Protein AF-A0A1G0MFQ0-F1 (afdb_monomer_lite)

Secondary structure (DSSP, 8-state):
-HHHHHHHHHHHHHHHHHHHHHHHHHHHS--S-HHHHHHHHHHHHHHHHHHHHHHHHHHHH-TT--HHHHHHHHHHS--HHHHHHHHHHHHHHHHHHHHHHHHHS-------PPPPHHHHHHHHHHHHHHHHH-TT-TTTHHHHHHHHHHTTTT-TT-EEEEEETTEEEEEEETTTTEEEEE-TTS-EEEEHHHHHHHHSTT--GGGTT-HHHHHHHHHHHHHHHHHHHTTT-SSHHHHHHHHHHHHHH-HHHHHHHHHHHHHTTS-SS-TTTTGGG---GGGGSEETTEEHHHHHHHHHHIIIIIIGGGGTTT-

pLDDT: mean 84.4, std 16.8, range [39.97, 98.69]

Radius of gyration: 30.12 Å; chains: 1; bounding box: 94×62×66 Å

Foldseek 3Di:
DVPVVVVVVVVVVVVCVVLVVVVVVLVVPDPDDPVVSVVVVVVSVLLVVLLVVLVVVCCVVPVPLDLVVLVCCCPVVVDVVSVVSNVVSVVSSVVSSVVSVVVVPPPPPPPQPAQDPLLVVQLVLLVVLCCVQPVPQPLSLLLSLQLCVQQVRNDLFRWDFDDDPNHGAWIFGGSNRQIFGADPVGHTPDGSVVVLCVVVVPDDPVNVSPSNSRSNSSNNLLVVLLVVCVVFADDSLQSNLLSQLCSVPNNVLLVVLLVVQVVVVFASRGVVSTSLVDDDPVQCDDDPNHRNSVVSNVRSCCSPRRRRPSCSVRD

Sequence (315 aa):
MSNDLMSLRRRELLRVLPFLALFGLTLFFYKGDYEQFVGAVNILSIVSLVALFGHYVRKTLFPYANLQVAWTQAVMNQNMPAAVVYVAKIAFLFGLIWLAASFITPRAANAASEPSAKAKRYLPVLKTAIDKHWPAAPMRHYIAGQIEQESAGWQERAEMKGKENGKLREYGFGLGQITIAYNKDGSERFNNFVAAQRLFRDWKWEDRFNVKYQLGYAVVTNRGNFRQVSRLMRDDDSRWRASLVAYNAGYGTVLQRRALAIRSGVPADRWVGGLDQVAMGYEQKLLYGRPLVKMRNEYPRIICDVRAPKYRRWV

Structure (mmCIF, N/CA/C/O backbone):
data_AF-A0A1G0MFQ0-F1
#
_entry.id   AF-A0A1G0MFQ0-F1
#
loop_
_atom_site.group_PDB
_atom_site.id
_atom_site.type_symbol
_atom_site.label_atom_id
_atom_site.label_alt_id
_atom_site.label_comp_id
_atom_site.label_asym_id
_atom_site.label_entity_id
_atom_site.label_seq_id
_atom_site.pdbx_PDB_ins_code
_atom_site.Cartn_x
_atom_site.Cartn_y
_atom_site.Cartn_z
_atom_site.occupancy
_atom_site.B_iso_or_equiv
_atom_site.auth_seq_id
_atom_site.auth_comp_id
_atom_site.auth_asym_id
_atom_site.auth_atom_id
_atom_site.pdbx_PDB_model_num
ATOM 1 N N . MET A 1 1 ? -66.382 28.620 23.476 1.00 50.91 1 MET A N 1
ATOM 2 C CA . MET A 1 1 ? -65.306 27.626 23.225 1.00 50.91 1 MET A CA 1
ATOM 3 C C . MET A 1 1 ? -64.656 27.702 21.835 1.00 50.91 1 MET A C 1
ATOM 5 O O . MET A 1 1 ? -63.505 27.309 21.730 1.00 50.91 1 MET A O 1
ATOM 9 N N . SER A 1 2 ? -65.311 28.222 20.784 1.00 52.41 2 SER A N 1
ATOM 10 C CA . SER A 1 2 ? -64.737 28.291 19.417 1.00 52.41 2 SER A CA 1
ATOM 11 C C . SER A 1 2 ? -63.599 29.327 19.241 1.00 52.41 2 SER A C 1
ATOM 13 O O . SER A 1 2 ? -62.577 29.033 18.620 1.00 52.41 2 SER A O 1
ATOM 15 N N . ASN A 1 3 ? -63.711 30.511 19.861 1.00 48.56 3 ASN A N 1
ATOM 16 C CA . ASN A 1 3 ? -62.755 31.612 19.644 1.00 48.56 3 ASN A CA 1
ATOM 17 C C . ASN A 1 3 ? -61.372 31.402 20.296 1.00 48.56 3 ASN A C 1
ATOM 19 O O . ASN A 1 3 ? -60.366 31.847 19.742 1.00 48.56 3 ASN A O 1
ATOM 23 N N . ASP A 1 4 ? -61.286 30.673 21.413 1.00 51.47 4 ASP A N 1
ATOM 24 C CA . ASP A 1 4 ? -60.006 30.416 22.095 1.00 51.47 4 ASP A CA 1
ATOM 25 C C . ASP A 1 4 ? -59.147 29.365 21.389 1.00 51.47 4 ASP A C 1
ATOM 27 O O . ASP A 1 4 ? -57.929 29.512 21.302 1.00 51.47 4 ASP A O 1
ATOM 31 N N . LEU A 1 5 ? -59.770 28.340 20.802 1.00 46.19 5 LEU A N 1
ATOM 32 C CA . LEU A 1 5 ? -59.061 27.335 20.005 1.00 46.19 5 LEU A CA 1
ATOM 33 C C . LEU A 1 5 ? -58.481 27.936 18.715 1.00 46.19 5 LEU A C 1
ATOM 35 O O . LEU A 1 5 ? -57.368 27.581 18.314 1.00 46.19 5 LEU A O 1
ATOM 39 N N . MET A 1 6 ? -59.188 28.889 18.095 1.00 45.22 6 MET A N 1
ATOM 40 C CA . MET A 1 6 ? -58.666 29.638 16.947 1.00 45.22 6 MET A CA 1
ATOM 41 C C . MET A 1 6 ? -57.523 30.588 17.329 1.00 45.22 6 MET A C 1
ATOM 43 O O . MET A 1 6 ? -56.551 30.693 16.577 1.00 45.22 6 MET A O 1
ATOM 47 N N . SER A 1 7 ? -57.588 31.240 18.496 1.00 56.16 7 SER A N 1
ATOM 48 C CA . SER A 1 7 ? -56.526 32.147 18.956 1.00 56.16 7 SER A CA 1
ATOM 49 C C . SER A 1 7 ? -55.229 31.394 19.291 1.00 56.16 7 SER A C 1
ATOM 51 O O . SER A 1 7 ? -54.138 31.851 18.932 1.00 56.16 7 SER A O 1
ATOM 53 N N . LEU A 1 8 ? -55.340 30.196 19.881 1.00 47.97 8 LEU A N 1
ATOM 54 C CA . LEU A 1 8 ? -54.200 29.333 20.187 1.00 47.97 8 LEU A CA 1
ATOM 55 C C . LEU A 1 8 ? -53.530 28.805 18.908 1.00 47.97 8 LEU A C 1
ATOM 57 O O . LEU A 1 8 ? -52.310 28.899 18.774 1.00 47.97 8 LEU A O 1
ATOM 61 N N . ARG A 1 9 ? -54.315 28.326 17.928 1.00 52.72 9 ARG A N 1
ATOM 62 C CA . ARG A 1 9 ? -53.783 27.870 16.627 1.00 52.72 9 ARG A CA 1
ATOM 63 C C . ARG A 1 9 ? -53.090 28.992 15.854 1.00 52.72 9 ARG A C 1
ATOM 65 O O . ARG A 1 9 ? -52.033 28.749 15.277 1.00 52.72 9 ARG A O 1
ATOM 72 N N . ARG A 1 10 ? -53.625 30.221 15.877 1.00 54.88 10 ARG A N 1
ATOM 73 C CA . ARG A 1 10 ? -52.980 31.392 15.250 1.00 54.88 10 ARG A CA 1
ATOM 74 C C . ARG A 1 10 ? -51.627 31.719 15.883 1.00 54.88 10 ARG A C 1
ATOM 76 O O . ARG A 1 10 ? -50.679 32.002 15.157 1.00 54.88 10 ARG A O 1
ATOM 83 N N . ARG A 1 11 ? -51.519 31.665 17.215 1.00 57.38 11 ARG A N 1
ATOM 84 C CA . ARG A 1 11 ? -50.257 31.943 17.927 1.00 57.38 11 ARG A CA 1
ATOM 85 C C . ARG A 1 11 ? -49.194 30.879 17.674 1.00 57.38 11 ARG A C 1
ATOM 87 O O . ARG A 1 11 ? -48.029 31.234 17.549 1.00 57.38 11 ARG A O 1
ATOM 94 N N . GLU A 1 12 ? -49.577 29.608 17.569 1.00 54.41 12 GLU A N 1
ATOM 95 C CA . GLU A 1 12 ? -48.626 28.547 17.220 1.00 54.41 12 GLU A CA 1
ATOM 96 C C . GLU A 1 12 ? -48.189 28.640 15.747 1.00 54.41 12 GLU A C 1
ATOM 98 O O . GLU A 1 12 ? -46.998 28.554 15.476 1.00 54.41 12 GLU A O 1
ATOM 103 N N . LEU A 1 13 ? -49.092 28.945 14.803 1.00 50.06 13 LEU A N 1
ATOM 104 C CA . LEU A 1 13 ? -48.742 29.188 13.389 1.00 50.06 13 LEU A CA 1
ATOM 105 C C . LEU A 1 13 ? -47.761 30.360 13.206 1.00 50.06 13 LEU A C 1
ATOM 107 O O . LEU A 1 13 ? -46.801 30.257 12.442 1.00 50.06 13 LEU A O 1
ATOM 111 N N . LEU A 1 14 ? -47.952 31.451 13.954 1.00 56.56 14 LEU A N 1
ATOM 112 C CA . LEU A 1 14 ? -47.054 32.612 13.941 1.00 56.56 14 LEU A CA 1
ATOM 113 C C . LEU A 1 14 ? -45.643 32.300 14.460 1.00 56.56 14 LEU A C 1
ATOM 115 O O . LEU A 1 14 ? -44.697 32.988 14.087 1.00 56.56 14 LEU A O 1
ATOM 119 N N . ARG A 1 15 ? -45.468 31.246 15.268 1.00 58.09 15 ARG A N 1
ATOM 120 C CA . ARG A 1 15 ? -44.147 30.807 15.749 1.00 58.09 15 ARG A CA 1
ATOM 121 C C . ARG A 1 15 ? -43.372 29.975 14.728 1.00 58.09 15 ARG A C 1
ATOM 123 O O . ARG A 1 15 ? -42.154 29.885 14.845 1.00 58.09 15 ARG A O 1
ATOM 130 N N . VAL A 1 16 ? -44.046 29.394 13.732 1.00 50.88 16 VAL A N 1
ATOM 131 C CA . VAL A 1 16 ? -43.408 28.595 12.664 1.00 50.88 16 VAL A CA 1
ATOM 132 C C . VAL A 1 16 ? -43.031 29.459 11.452 1.00 50.88 16 VAL A C 1
ATOM 134 O O . VAL A 1 16 ? -42.110 29.130 10.708 1.00 50.88 16 VAL A O 1
ATOM 137 N N . LEU A 1 17 ? -43.687 30.610 11.281 1.00 55.06 17 LEU A N 1
ATOM 138 C CA . LEU A 1 17 ? -43.453 31.563 10.188 1.00 55.06 17 LEU A CA 1
ATOM 139 C C . LEU A 1 17 ? -41.989 32.029 10.023 1.00 55.06 17 LEU A C 1
ATOM 141 O O . LEU A 1 17 ? -41.528 32.059 8.883 1.00 55.06 17 LEU A O 1
ATOM 145 N N . PRO A 1 18 ? -41.213 32.316 11.089 1.00 59.88 18 PRO A N 1
ATOM 146 C CA . PRO A 1 18 ? -39.796 32.662 10.955 1.00 59.88 18 PRO A CA 1
ATOM 147 C C . PRO A 1 18 ? -38.953 31.527 10.358 1.00 59.88 18 PRO A C 1
ATOM 149 O O . PRO A 1 18 ? -38.027 31.787 9.597 1.00 59.88 18 PRO A O 1
ATOM 152 N N . PHE A 1 19 ? -39.297 30.269 10.651 1.00 55.94 19 PHE A N 1
ATOM 153 C CA . PHE A 1 19 ? -38.599 29.096 10.118 1.00 55.94 19 PHE A CA 1
ATOM 154 C C . PHE A 1 19 ? -38.930 28.865 8.640 1.00 55.94 19 PHE A C 1
ATOM 156 O O . PHE A 1 19 ? -38.040 28.553 7.853 1.00 55.94 19 PHE A O 1
ATOM 163 N N . LEU A 1 20 ? -40.186 29.095 8.242 1.00 55.22 20 LEU A N 1
ATOM 164 C CA . LEU A 1 20 ? -40.605 29.049 6.836 1.00 55.22 20 LEU A CA 1
ATOM 165 C C . LEU A 1 20 ? -39.998 30.200 6.017 1.00 55.22 20 LEU A C 1
ATOM 167 O O . LEU A 1 20 ? -39.595 29.991 4.876 1.00 55.22 20 LEU A O 1
ATOM 171 N N . ALA A 1 21 ? -39.871 31.393 6.604 1.00 58.69 21 ALA A N 1
ATOM 172 C CA . ALA A 1 21 ? -39.205 32.532 5.974 1.00 58.69 21 ALA A CA 1
ATOM 173 C C . ALA A 1 21 ? -37.692 32.300 5.818 1.00 58.69 21 ALA A C 1
ATOM 175 O O . ALA A 1 21 ? -37.136 32.592 4.762 1.00 58.69 21 ALA A O 1
ATOM 176 N N . LEU A 1 22 ? -37.034 31.716 6.828 1.00 52.03 22 LEU A N 1
ATOM 177 C CA . LEU A 1 22 ? -35.619 31.341 6.757 1.00 52.03 22 LEU A CA 1
ATOM 178 C C . LEU A 1 22 ? -35.373 30.270 5.681 1.00 52.03 22 LEU A C 1
ATOM 180 O O . LEU A 1 22 ? -34.397 30.373 4.939 1.00 52.03 22 LEU A O 1
ATOM 184 N N . PHE A 1 23 ? -36.285 29.297 5.555 1.00 55.44 23 PHE A N 1
ATOM 185 C CA . PHE A 1 23 ? -36.286 28.272 4.503 1.00 55.44 23 PHE A CA 1
ATOM 186 C C . PHE A 1 23 ? -36.488 28.874 3.098 1.00 55.44 23 PHE A C 1
ATOM 188 O O . PHE A 1 23 ? -35.762 28.546 2.162 1.00 55.44 23 PHE A O 1
ATOM 195 N N . GLY A 1 24 ? -37.420 29.822 2.951 1.00 56.06 24 GLY A N 1
ATOM 196 C CA . GLY A 1 24 ? -37.639 30.552 1.696 1.00 56.06 24 GLY A CA 1
ATOM 197 C C . GLY A 1 24 ? -36.454 31.439 1.288 1.00 56.06 24 GLY A C 1
ATOM 198 O O . GLY A 1 24 ? -36.084 31.479 0.118 1.00 56.06 24 GLY A O 1
ATOM 199 N N . LEU A 1 25 ? -35.801 32.100 2.249 1.00 50.03 25 LEU A N 1
ATOM 200 C CA . LEU A 1 25 ? -34.595 32.901 2.009 1.00 50.03 25 LEU A CA 1
ATOM 201 C C . LEU A 1 25 ? -33.392 32.034 1.611 1.00 50.03 25 LEU A C 1
ATOM 203 O O . LEU A 1 25 ? -32.615 32.432 0.744 1.00 50.03 25 LEU A O 1
ATOM 207 N N . THR A 1 26 ? -33.253 30.832 2.181 1.00 50.31 26 THR A N 1
ATOM 208 C CA . THR A 1 26 ? -32.197 29.890 1.766 1.00 50.31 26 THR A CA 1
ATOM 209 C C . THR A 1 26 ? -32.412 29.366 0.348 1.00 50.31 26 THR A C 1
ATOM 211 O O . THR A 1 26 ? -31.434 29.181 -0.368 1.00 50.31 26 THR A O 1
ATOM 214 N N . LEU A 1 27 ? -33.664 29.198 -0.091 1.00 50.16 27 LEU A N 1
ATOM 215 C CA . LEU A 1 27 ? -34.007 28.880 -1.483 1.00 50.16 27 LEU A CA 1
ATOM 216 C C . LEU A 1 27 ? -33.694 30.034 -2.453 1.00 50.16 27 LEU A C 1
ATOM 218 O O . LEU A 1 27 ? -33.213 29.790 -3.555 1.00 50.16 27 LEU A O 1
ATOM 222 N N . PHE A 1 28 ? -33.945 31.286 -2.052 1.00 46.28 28 PHE A N 1
ATOM 223 C CA . PHE A 1 28 ? -33.831 32.456 -2.934 1.00 46.28 28 PHE A CA 1
ATOM 224 C C . PHE A 1 28 ? -32.383 32.930 -3.168 1.00 46.28 28 PHE A C 1
ATOM 226 O O . PHE A 1 28 ? -32.069 33.457 -4.233 1.00 46.28 28 PHE A O 1
ATOM 233 N N . PHE A 1 29 ? -31.483 32.733 -2.198 1.00 46.22 29 PHE A N 1
ATOM 234 C CA . PHE A 1 29 ? -30.085 33.192 -2.275 1.00 46.22 29 PHE A CA 1
ATOM 235 C C . PHE A 1 29 ? -29.080 32.118 -2.718 1.00 46.22 29 PHE A C 1
ATOM 237 O O . PHE A 1 29 ? -27.876 32.383 -2.780 1.00 46.22 29 PHE A O 1
ATOM 244 N N . TYR A 1 30 ? -29.537 30.907 -3.039 1.00 47.19 30 TYR A N 1
ATOM 245 C CA . TYR A 1 30 ? -28.639 29.809 -3.365 1.00 47.19 30 TYR A CA 1
ATOM 246 C C . TYR A 1 30 ? -28.127 29.859 -4.816 1.00 47.19 30 TYR A C 1
ATOM 248 O O . TYR A 1 30 ? -28.898 29.759 -5.765 1.00 47.19 30 TYR A O 1
ATOM 256 N N . LYS A 1 31 ? -26.801 29.977 -4.987 1.00 46.69 31 LYS A N 1
ATOM 257 C CA . LYS A 1 31 ? -26.086 29.955 -6.285 1.00 46.69 31 LYS A CA 1
ATOM 258 C C . LYS A 1 31 ? -25.035 28.825 -6.396 1.00 46.69 31 LYS A C 1
ATOM 260 O O . LYS A 1 31 ? -24.148 28.908 -7.241 1.00 46.69 31 LYS A O 1
ATOM 265 N N . GLY A 1 32 ? -25.080 27.811 -5.523 1.00 55.56 32 GLY A N 1
ATOM 266 C CA . GLY A 1 32 ? -24.078 26.730 -5.436 1.00 55.56 32 GLY A CA 1
ATOM 267 C C . GLY A 1 32 ? -24.468 25.414 -6.131 1.00 55.56 32 GLY A C 1
ATOM 268 O O . GLY A 1 32 ? -25.494 25.327 -6.797 1.00 55.56 32 GLY A O 1
ATOM 269 N N . ASP A 1 33 ? -23.654 24.370 -5.948 1.00 58.78 33 ASP A N 1
ATOM 270 C CA . ASP A 1 33 ? -23.866 23.016 -6.498 1.00 58.78 33 ASP A CA 1
ATOM 271 C C . ASP A 1 33 ? -25.003 22.269 -5.765 1.00 58.78 33 ASP A C 1
ATOM 273 O O . ASP A 1 33 ? -25.149 22.409 -4.553 1.00 58.78 33 ASP A O 1
ATOM 277 N N . TYR A 1 34 ? -25.822 21.469 -6.449 1.00 57.31 34 TYR A N 1
ATOM 278 C CA . TYR A 1 34 ? -27.047 20.864 -5.888 1.00 57.31 34 TYR A CA 1
ATOM 279 C C . TYR A 1 34 ? -26.802 20.060 -4.592 1.00 57.31 34 TYR A C 1
ATOM 281 O O . TYR A 1 34 ? -27.623 20.074 -3.675 1.00 57.31 34 TYR A O 1
ATOM 289 N N . GLU A 1 35 ? -25.638 19.423 -4.454 1.00 49.66 35 GLU A N 1
ATOM 290 C CA . GLU A 1 35 ? -25.289 18.651 -3.254 1.00 49.66 35 GLU A CA 1
ATOM 291 C C . GLU A 1 35 ? -25.065 19.516 -2.004 1.00 49.66 35 GLU A C 1
ATOM 293 O O . GLU A 1 35 ? -25.464 19.139 -0.899 1.00 49.66 35 GLU A O 1
ATOM 298 N N . GLN A 1 36 ? -24.479 20.706 -2.160 1.00 54.25 36 GLN A N 1
ATOM 299 C CA . GLN A 1 36 ? -24.283 21.634 -1.041 1.00 54.25 36 GLN A CA 1
ATOM 300 C C . GLN A 1 36 ? -25.621 22.232 -0.573 1.00 54.25 36 GLN A C 1
ATOM 302 O O . GLN A 1 36 ? -25.804 22.463 0.624 1.00 54.25 36 GLN A O 1
ATOM 307 N N . PHE A 1 37 ? -26.582 22.395 -1.488 1.00 56.22 37 PHE A N 1
ATOM 308 C CA . PHE A 1 37 ? -27.940 22.852 -1.185 1.00 56.22 37 PHE A CA 1
ATOM 309 C C . PHE A 1 37 ? -28.688 21.845 -0.317 1.00 56.22 37 PHE A C 1
ATOM 311 O O . PHE A 1 37 ? -29.189 22.181 0.756 1.00 56.22 37 PHE A O 1
ATOM 318 N N . VAL A 1 38 ? -28.717 20.588 -0.766 1.00 59.50 38 VAL A N 1
ATOM 319 C CA . VAL A 1 38 ? -29.370 19.489 -0.048 1.00 59.50 38 VAL A CA 1
ATOM 320 C C . VAL A 1 38 ? -28.713 19.285 1.320 1.00 59.50 38 VAL A C 1
ATOM 322 O O . VAL A 1 38 ? -29.410 19.079 2.313 1.00 59.50 38 VAL A O 1
ATOM 325 N N . GLY A 1 39 ? -27.385 19.420 1.405 1.00 58.53 39 GLY A N 1
ATOM 326 C CA . GLY A 1 39 ? -26.654 19.397 2.673 1.00 58.53 39 GLY A CA 1
ATOM 327 C C . GLY A 1 39 ? -27.095 20.497 3.644 1.00 58.53 39 GLY A C 1
ATOM 328 O O . GLY A 1 39 ? -27.403 20.207 4.802 1.00 58.53 39 GLY A O 1
ATOM 329 N N . ALA A 1 40 ? -27.181 21.746 3.180 1.00 57.69 40 ALA A N 1
ATOM 330 C CA . ALA A 1 40 ? -27.602 22.879 4.007 1.00 57.69 40 ALA A CA 1
ATOM 331 C C . ALA A 1 40 ? -29.062 22.753 4.480 1.00 57.69 40 ALA A C 1
ATOM 333 O O . ALA A 1 40 ? -29.351 22.980 5.658 1.00 57.69 40 ALA A O 1
ATOM 334 N N . VAL A 1 41 ? -29.970 22.333 3.591 1.00 65.06 41 VAL A N 1
ATOM 335 C CA . VAL A 1 41 ? -31.381 22.085 3.924 1.00 65.06 41 VAL A CA 1
ATOM 336 C C . VAL A 1 41 ? -31.511 20.977 4.967 1.00 65.06 41 VAL A C 1
ATOM 338 O O . VAL A 1 41 ? -32.198 21.169 5.968 1.00 65.06 41 VAL A O 1
ATOM 341 N N . ASN A 1 42 ? -30.797 19.860 4.801 1.00 58.25 42 ASN A N 1
ATOM 342 C CA . ASN A 1 42 ? -30.819 18.764 5.769 1.00 58.25 42 ASN A CA 1
ATOM 343 C C . ASN A 1 42 ? -30.357 19.218 7.160 1.00 58.25 42 ASN A C 1
ATOM 345 O O . ASN A 1 42 ? -31.016 18.910 8.151 1.00 58.25 42 ASN A O 1
ATOM 349 N N . ILE A 1 43 ? -29.274 19.996 7.253 1.00 63.59 43 ILE A N 1
ATOM 350 C CA . ILE A 1 43 ? -28.786 20.515 8.540 1.00 63.59 43 ILE A CA 1
ATOM 351 C C . ILE A 1 43 ? -29.849 21.402 9.202 1.00 63.59 43 ILE A C 1
ATOM 353 O O . ILE A 1 43 ? -30.157 21.213 10.380 1.00 63.59 43 ILE A O 1
ATOM 357 N N . LEU A 1 44 ? -30.451 22.332 8.455 1.00 67.69 44 LEU A N 1
ATOM 358 C CA . LEU A 1 44 ? -31.477 23.237 8.982 1.00 67.69 44 LEU A CA 1
ATOM 359 C C . LEU A 1 44 ? -32.745 22.497 9.424 1.00 67.69 44 LEU A C 1
ATOM 361 O O . LEU A 1 44 ? -33.270 22.774 10.508 1.00 67.69 44 LEU A O 1
ATOM 365 N N . SER A 1 45 ? -33.227 21.537 8.631 1.00 64.31 45 SER A N 1
ATOM 366 C CA . SER A 1 45 ? -34.395 20.720 8.975 1.00 64.31 45 SER A CA 1
ATOM 367 C C . SER A 1 45 ? -34.157 19.923 10.251 1.00 64.31 45 SER A C 1
ATOM 369 O O . SER A 1 45 ? -35.014 19.878 11.132 1.00 64.31 45 SER A O 1
ATOM 371 N N . ILE A 1 46 ? -32.969 19.344 10.391 1.00 62.69 46 ILE A N 1
ATOM 372 C CA . ILE A 1 46 ? -32.623 18.548 11.555 1.00 62.69 46 ILE A CA 1
ATOM 373 C C . ILE A 1 46 ? -32.469 19.424 12.809 1.00 62.69 46 ILE A C 1
ATOM 375 O O . ILE A 1 46 ? -33.044 19.094 13.844 1.00 62.69 46 ILE A O 1
ATOM 379 N N . VAL A 1 47 ? -31.753 20.553 12.736 1.00 67.75 47 VAL A N 1
ATOM 380 C CA . VAL A 1 47 ? -31.638 21.497 13.867 1.00 67.75 47 VAL A CA 1
ATOM 381 C C . VAL A 1 47 ? -33.027 21.948 14.329 1.00 67.75 47 VAL A C 1
ATOM 383 O O . VAL A 1 47 ? -33.303 21.986 15.530 1.00 67.75 47 VAL A O 1
ATOM 386 N N . SER A 1 48 ? -33.927 22.213 13.380 1.00 70.38 48 SER A N 1
ATOM 387 C CA . SER A 1 48 ? -35.313 22.597 13.667 1.00 70.38 48 SER A CA 1
ATOM 388 C C . SER A 1 48 ? -36.093 21.473 14.358 1.00 70.38 48 SER A C 1
ATOM 390 O O . SER A 1 48 ? -36.762 21.719 15.361 1.00 70.38 48 SER A O 1
ATOM 392 N N . LEU A 1 49 ? -35.972 20.227 13.885 1.00 69.75 49 LEU A N 1
ATOM 393 C CA . LEU A 1 49 ? -36.614 19.060 14.502 1.00 69.75 49 LEU A CA 1
ATOM 394 C C . LEU A 1 49 ? -36.110 18.805 15.926 1.00 69.75 49 LEU A C 1
ATOM 396 O O . LEU A 1 49 ? -36.910 18.529 16.818 1.00 69.75 49 LEU A O 1
ATOM 400 N N . VAL A 1 50 ? -34.807 18.949 16.164 1.00 67.62 50 VAL A N 1
ATOM 401 C CA . VAL A 1 50 ? -34.200 18.795 17.494 1.00 67.62 50 VAL A CA 1
ATOM 402 C C . VAL A 1 50 ? -34.676 19.886 18.447 1.00 67.62 50 VAL A C 1
ATOM 404 O O . VAL A 1 50 ? -35.029 19.588 19.588 1.00 67.62 50 VAL A O 1
ATOM 407 N N . ALA A 1 51 ? -34.737 21.138 17.988 1.00 71.69 51 ALA A N 1
ATOM 408 C CA . ALA A 1 51 ? -35.250 22.243 18.790 1.00 71.69 51 ALA A CA 1
ATOM 409 C C . ALA A 1 51 ? -36.733 22.042 19.151 1.00 71.69 51 ALA A C 1
ATOM 411 O O . ALA A 1 51 ? -37.120 22.240 20.305 1.00 71.69 51 ALA A O 1
ATOM 412 N N . LEU A 1 52 ? -37.553 21.592 18.195 1.00 74.88 52 LEU A N 1
ATOM 413 C CA . LEU A 1 52 ? -38.970 21.283 18.412 1.00 74.88 52 LEU A CA 1
ATOM 414 C C . LEU A 1 52 ? -39.161 20.103 19.371 1.00 74.88 52 LEU A C 1
ATOM 416 O O . LEU A 1 52 ? -39.953 20.193 20.312 1.00 74.88 52 LEU A O 1
ATOM 420 N N . PHE A 1 53 ? -38.407 19.020 19.183 1.00 73.31 53 PHE A N 1
ATOM 421 C CA . PHE A 1 53 ? -38.450 17.856 20.063 1.00 73.31 53 PHE A CA 1
ATOM 422 C C . PHE A 1 53 ? -37.987 18.207 21.481 1.00 73.31 53 PHE A C 1
ATOM 424 O O . PHE A 1 53 ? -38.682 17.901 22.449 1.00 73.31 53 PHE A O 1
ATOM 431 N N . GLY A 1 54 ? -36.870 18.927 21.619 1.00 71.75 54 GLY A N 1
ATOM 432 C CA . GLY A 1 54 ? -36.376 19.412 22.907 1.00 71.75 54 GLY A CA 1
ATOM 433 C C . GLY A 1 54 ? -37.375 20.338 23.603 1.00 71.75 54 GLY A C 1
ATOM 434 O O . GLY A 1 54 ? -37.591 20.223 24.811 1.00 71.75 54 GLY A O 1
ATOM 435 N N . HIS A 1 55 ? -38.057 21.206 22.847 1.00 74.50 55 HIS A N 1
ATOM 436 C CA . HIS A 1 55 ? -39.143 22.031 23.372 1.00 74.50 55 HIS A CA 1
ATOM 437 C C . HIS A 1 55 ? -40.297 21.179 23.916 1.00 74.50 55 HIS A C 1
ATOM 439 O O . HIS A 1 55 ? -40.790 21.452 25.015 1.00 74.50 55 HIS A O 1
ATOM 445 N N . TYR A 1 56 ? -40.708 20.149 23.172 1.00 76.81 56 TYR A N 1
ATOM 446 C CA . TYR A 1 56 ? -41.793 19.253 23.562 1.00 76.81 56 TYR A CA 1
ATOM 447 C C . TYR A 1 56 ? -41.432 18.425 24.802 1.00 76.81 56 TYR A C 1
ATOM 449 O O . TYR A 1 56 ? -42.138 18.499 25.805 1.00 76.81 56 TYR A O 1
ATOM 457 N N . VAL A 1 57 ? -40.282 17.740 24.797 1.00 72.31 57 VAL A N 1
ATOM 458 C CA . VAL A 1 57 ? -39.773 16.955 25.937 1.00 72.31 57 VAL A CA 1
ATOM 459 C C . VAL A 1 57 ? -39.657 17.815 27.194 1.00 72.31 57 VAL A C 1
ATOM 461 O O . VAL A 1 57 ? -40.101 17.403 28.265 1.00 72.31 57 VAL A O 1
ATOM 464 N N . ARG A 1 58 ? -39.133 19.043 27.076 1.00 74.25 58 ARG A N 1
ATOM 465 C CA . ARG A 1 58 ? -39.058 19.988 28.200 1.00 74.25 58 ARG A CA 1
ATOM 466 C C . ARG A 1 58 ? -40.438 20.295 28.775 1.00 74.25 58 ARG A C 1
ATOM 468 O O . ARG A 1 58 ? -40.585 20.353 29.993 1.00 74.25 58 ARG A O 1
ATOM 475 N N . LYS A 1 59 ? -41.430 20.544 27.917 1.00 76.69 59 LYS A N 1
ATOM 476 C CA . LYS A 1 59 ? -42.793 20.880 28.346 1.00 76.69 59 LYS A CA 1
ATOM 477 C C . LYS A 1 59 ? -43.481 19.686 29.013 1.00 76.69 59 LYS A C 1
ATOM 479 O O . LYS A 1 59 ? -44.216 19.892 29.971 1.00 76.69 59 LYS A O 1
ATOM 484 N N . THR A 1 60 ? -43.203 18.472 28.546 1.00 73.88 60 THR A N 1
ATOM 485 C CA . THR A 1 60 ? -43.765 17.236 29.102 1.00 73.88 60 THR A CA 1
ATOM 486 C C . THR A 1 60 ? -43.125 16.848 30.434 1.00 73.88 60 THR A C 1
ATOM 488 O O . THR A 1 60 ? -43.843 16.532 31.374 1.00 73.88 60 THR A O 1
ATOM 491 N N . LEU A 1 61 ? -41.792 16.895 30.546 1.00 74.06 61 LEU A N 1
ATOM 492 C CA . LEU A 1 61 ? -41.081 16.486 31.765 1.00 74.06 61 LEU A CA 1
ATOM 493 C C . LEU A 1 61 ? -41.099 17.557 32.862 1.00 74.06 61 LEU A C 1
ATOM 495 O O . LEU A 1 61 ? -41.071 17.229 34.044 1.00 74.06 61 LEU A O 1
ATOM 499 N N . PHE A 1 62 ? -41.154 18.840 32.486 1.00 80.00 62 PHE A N 1
ATOM 500 C CA . PHE A 1 62 ? -41.077 19.960 33.428 1.00 80.00 62 PHE A CA 1
ATOM 501 C C . PHE A 1 62 ? -42.179 21.010 33.186 1.00 80.00 62 PHE A C 1
ATOM 503 O O . PHE A 1 62 ? -41.863 22.182 32.937 1.00 80.00 62 PHE A O 1
ATOM 510 N N . PRO A 1 63 ? -43.472 20.637 33.269 1.00 75.31 63 PRO A N 1
ATOM 511 C CA . PRO A 1 63 ? -44.585 21.520 32.907 1.00 75.31 63 PRO A CA 1
ATOM 512 C C . PRO A 1 63 ? -44.681 22.772 33.792 1.00 75.31 63 PRO A C 1
ATOM 514 O O . PRO A 1 63 ? -45.039 23.844 33.310 1.00 75.31 63 PRO A O 1
ATOM 517 N N . TYR A 1 64 ? -44.296 22.663 35.066 1.00 74.69 64 TYR A N 1
ATOM 518 C CA . TYR A 1 64 ? -44.376 23.753 36.049 1.00 74.69 64 TYR A CA 1
ATOM 519 C C . TYR A 1 64 ? -43.171 24.687 36.034 1.00 74.69 64 TYR A C 1
ATOM 521 O O . TYR A 1 64 ? -43.198 25.781 36.594 1.00 74.69 64 TYR A O 1
ATOM 529 N N . ALA A 1 65 ? -42.089 24.275 35.383 1.00 69.69 65 ALA A N 1
ATOM 530 C CA . ALA A 1 65 ? -40.884 25.062 35.363 1.00 69.69 65 ALA A CA 1
ATOM 531 C C . ALA A 1 65 ? -40.967 26.026 34.164 1.00 69.69 65 ALA A C 1
ATOM 533 O O . ALA A 1 65 ? -40.695 25.663 33.012 1.00 69.69 65 ALA A O 1
ATOM 534 N N . ASN A 1 66 ? -41.284 27.292 34.427 1.00 81.38 66 ASN A N 1
ATOM 535 C CA . ASN A 1 66 ? -41.248 28.355 33.425 1.00 81.38 66 ASN A CA 1
ATOM 536 C C . ASN A 1 66 ? -39.851 29.005 33.397 1.00 81.38 66 ASN A C 1
ATOM 538 O O . ASN A 1 66 ? -39.333 29.429 34.425 1.00 81.38 66 ASN A O 1
ATOM 542 N N . LEU A 1 67 ? -39.212 29.030 32.221 1.00 79.44 67 LEU A N 1
ATOM 543 C CA . LEU A 1 67 ? -37.840 29.527 32.059 1.00 79.44 67 LEU A CA 1
ATOM 544 C C . LEU A 1 67 ? -37.748 31.045 32.284 1.00 79.44 67 LEU A C 1
ATOM 546 O O . LEU A 1 67 ? -36.787 31.511 32.883 1.00 79.44 67 LEU A O 1
ATOM 550 N N . GLN A 1 68 ? -38.773 31.786 31.858 1.00 81.88 68 GLN A N 1
ATOM 551 C CA . GLN A 1 68 ? -38.857 33.233 32.033 1.00 81.88 68 GLN A CA 1
ATOM 552 C C . GLN A 1 68 ? -39.046 33.591 33.508 1.00 81.88 68 GLN A C 1
ATOM 554 O O . GLN A 1 68 ? -38.340 34.447 34.020 1.00 81.88 68 GLN A O 1
ATOM 559 N N . VAL A 1 69 ? -39.927 32.876 34.215 1.00 83.69 69 VAL A N 1
ATOM 560 C CA . VAL A 1 69 ? -40.136 33.079 35.660 1.00 83.69 69 VAL A CA 1
ATOM 561 C C . VAL A 1 69 ? -38.865 32.755 36.446 1.00 83.69 69 VAL A C 1
ATOM 563 O O . VAL A 1 69 ? -38.476 33.532 37.311 1.00 83.69 69 VAL A O 1
ATOM 566 N N . ALA A 1 70 ? -38.187 31.648 36.120 1.00 81.25 70 ALA A N 1
ATOM 567 C CA . ALA A 1 70 ? -36.923 31.283 36.759 1.00 81.25 70 ALA A CA 1
ATOM 568 C C . ALA A 1 70 ? -35.829 32.337 36.515 1.00 81.25 70 ALA A C 1
ATOM 570 O O . ALA A 1 70 ? -35.126 32.703 37.451 1.00 81.25 70 ALA A O 1
ATOM 571 N N . TRP A 1 71 ? -35.726 32.874 35.294 1.00 84.88 71 TRP A N 1
ATOM 572 C CA . TRP A 1 71 ? -34.791 33.955 34.971 1.00 84.88 71 TRP A CA 1
ATOM 573 C C . TRP A 1 71 ? -35.108 35.245 35.731 1.00 84.88 71 TRP A C 1
ATOM 575 O O . TRP A 1 71 ? -34.222 35.820 36.357 1.00 84.88 71 TRP A O 1
ATOM 585 N N . THR A 1 72 ? -36.371 35.682 35.729 1.00 86.00 72 THR A N 1
ATOM 586 C CA . THR A 1 72 ? -36.788 36.905 36.426 1.00 86.00 72 THR A CA 1
ATOM 587 C C . THR A 1 72 ? -36.525 36.796 37.925 1.00 86.00 72 THR A C 1
ATOM 589 O O . THR A 1 72 ? -35.972 37.720 38.509 1.00 86.00 72 THR A O 1
ATOM 592 N N . GLN A 1 73 ? -36.841 35.659 38.548 1.00 83.56 73 GLN A N 1
ATOM 593 C CA . GLN A 1 73 ? -36.553 35.428 39.967 1.00 83.56 73 GLN A CA 1
ATOM 594 C C . GLN A 1 73 ? -35.042 35.384 40.252 1.00 83.56 73 GLN A C 1
ATOM 596 O O . GLN A 1 73 ? -34.588 35.940 41.249 1.00 83.56 73 GLN A O 1
ATOM 601 N N . ALA A 1 74 ? -34.255 34.768 39.368 1.00 84.50 74 ALA A N 1
ATOM 602 C CA . ALA A 1 74 ? -32.805 34.690 39.512 1.00 84.50 74 ALA A CA 1
ATOM 603 C C . ALA A 1 74 ? -32.123 36.064 39.409 1.00 84.50 74 ALA A C 1
ATOM 605 O O . ALA A 1 74 ? -31.276 36.388 40.236 1.00 84.50 74 ALA A O 1
ATOM 606 N N . VAL A 1 75 ? -32.487 36.863 38.401 1.00 83.25 75 VAL A N 1
ATOM 607 C CA . VAL A 1 75 ? -31.802 38.122 38.066 1.00 83.25 75 VAL A CA 1
ATOM 608 C C . VAL A 1 75 ? -32.374 39.307 38.835 1.00 83.25 75 VAL A C 1
ATOM 610 O O . VAL A 1 75 ? -31.614 40.084 39.401 1.00 83.25 75 VAL A O 1
ATOM 613 N N . MET A 1 76 ? -33.701 39.448 38.875 1.00 87.44 76 MET A N 1
ATOM 614 C CA . MET A 1 76 ? -34.333 40.621 39.487 1.00 87.44 76 MET A CA 1
ATOM 615 C C . MET A 1 76 ? -34.471 40.478 41.001 1.00 87.44 76 MET A C 1
ATOM 617 O O . MET A 1 76 ? -34.328 41.460 41.719 1.00 87.44 76 MET A O 1
ATOM 621 N N . ASN A 1 77 ? -34.703 39.257 41.492 1.00 86.19 77 ASN A N 1
ATOM 622 C CA . ASN A 1 77 ? -34.977 39.011 42.912 1.00 86.19 77 ASN A CA 1
ATOM 623 C C . ASN A 1 77 ? -33.812 38.324 43.642 1.00 86.19 77 ASN A C 1
ATOM 625 O O . ASN A 1 77 ? -33.988 37.877 44.772 1.00 86.19 77 ASN A O 1
ATOM 629 N N . GLN A 1 78 ? -32.648 38.198 42.990 1.00 85.31 78 GLN A N 1
ATOM 630 C CA . GLN A 1 78 ? -31.438 37.552 43.525 1.00 85.31 78 GLN A CA 1
ATOM 631 C C . GLN A 1 78 ? -31.700 36.159 44.138 1.00 85.31 78 GLN A C 1
ATOM 633 O O . GLN A 1 78 ? -31.035 35.724 45.079 1.00 85.31 78 GLN A O 1
ATOM 638 N N . ASN A 1 79 ? -32.686 35.432 43.603 1.00 89.75 79 ASN A N 1
ATOM 639 C CA . ASN A 1 79 ? -33.102 34.141 44.133 1.00 89.75 79 ASN A CA 1
ATOM 640 C C . ASN A 1 79 ? -32.179 33.033 43.606 1.00 89.75 79 ASN A C 1
ATOM 642 O O . ASN A 1 79 ? -32.313 32.557 42.475 1.00 89.75 79 ASN A O 1
ATOM 646 N N . MET A 1 80 ? -31.237 32.613 44.449 1.00 83.25 80 MET A N 1
ATOM 647 C CA . MET A 1 80 ? -30.225 31.618 44.094 1.00 83.25 80 MET A CA 1
ATOM 648 C C . MET A 1 80 ? -30.817 30.247 43.694 1.00 83.25 80 MET A C 1
ATOM 650 O O . MET A 1 80 ? -30.401 29.715 42.662 1.00 83.25 80 MET A O 1
ATOM 654 N N . PRO A 1 81 ? -31.836 29.693 44.382 1.00 85.50 81 PRO A N 1
ATOM 655 C CA . PRO A 1 81 ? -32.550 28.506 43.899 1.00 85.50 81 PRO A CA 1
ATOM 656 C C . PRO A 1 81 ? -33.128 28.647 42.480 1.00 85.50 81 PRO A C 1
ATOM 658 O O . PRO A 1 81 ? -33.008 27.728 41.665 1.00 85.50 81 PRO A O 1
ATOM 661 N N . ALA A 1 82 ? -33.714 29.799 42.141 1.00 81.38 82 ALA A N 1
ATOM 662 C CA . ALA A 1 82 ? -34.238 30.045 40.796 1.00 81.38 82 ALA A CA 1
ATOM 663 C C . ALA A 1 82 ? -33.123 30.104 39.736 1.00 81.38 82 ALA A C 1
ATOM 665 O O . ALA A 1 82 ? -33.305 29.598 38.624 1.00 81.38 82 ALA A O 1
ATOM 666 N N . ALA A 1 83 ? -31.952 30.644 40.094 1.00 78.62 83 ALA A N 1
ATOM 667 C CA . ALA A 1 83 ? -30.771 30.653 39.233 1.00 78.62 83 ALA A CA 1
ATOM 668 C C . ALA A 1 83 ? -30.288 29.228 38.916 1.00 78.62 83 ALA A C 1
ATOM 670 O O . ALA A 1 83 ? -30.021 28.912 37.755 1.00 78.62 83 ALA A O 1
ATOM 671 N N . VAL A 1 84 ? -30.264 28.340 39.916 1.00 83.38 84 VAL A N 1
ATOM 672 C CA . VAL A 1 84 ? -29.904 26.922 39.734 1.00 83.38 84 VAL A CA 1
ATOM 673 C C . VAL A 1 84 ? -30.874 26.227 38.775 1.00 83.38 84 VAL A C 1
ATOM 675 O O . VAL A 1 84 ? -30.442 25.559 37.835 1.00 83.38 84 VAL A O 1
ATOM 678 N N . VAL A 1 85 ? -32.184 26.434 38.944 1.00 82.75 85 VAL A N 1
ATOM 679 C CA . VAL A 1 85 ? -33.211 25.868 38.050 1.00 82.75 85 VAL A CA 1
ATOM 680 C C . VAL A 1 85 ? -33.068 26.399 36.619 1.00 82.75 85 VAL A C 1
ATOM 682 O O . VAL A 1 85 ? -33.241 25.645 35.657 1.00 82.75 85 VAL A O 1
ATOM 685 N N . TYR A 1 86 ? -32.740 27.681 36.454 1.00 81.12 86 TYR A N 1
ATOM 686 C CA . TYR A 1 86 ? -32.510 28.288 35.144 1.00 81.12 86 TYR A CA 1
ATOM 687 C C . TYR A 1 86 ? -31.294 27.671 34.433 1.00 81.12 86 TYR A C 1
ATOM 689 O O . TYR A 1 86 ? -31.418 27.205 33.296 1.00 81.12 86 TYR A O 1
ATOM 697 N N . VAL A 1 87 ? -30.148 27.583 35.116 1.00 83.25 87 VAL A N 1
ATOM 698 C CA . VAL A 1 87 ? -28.911 27.001 34.567 1.00 83.25 87 VAL A CA 1
ATOM 699 C C . VAL A 1 87 ? -29.088 25.519 34.238 1.00 83.25 87 VAL A C 1
ATOM 701 O O . VAL A 1 87 ? -28.733 25.096 33.138 1.00 83.25 87 VAL A O 1
ATOM 704 N N . ALA A 1 88 ? -29.704 24.737 35.130 1.00 82.06 88 ALA A N 1
ATOM 705 C CA . ALA A 1 88 ? -29.939 23.308 34.914 1.00 82.06 88 ALA A CA 1
ATOM 706 C C . ALA A 1 88 ? -30.761 23.038 33.642 1.00 82.06 88 ALA A C 1
ATOM 708 O O . ALA A 1 88 ? -30.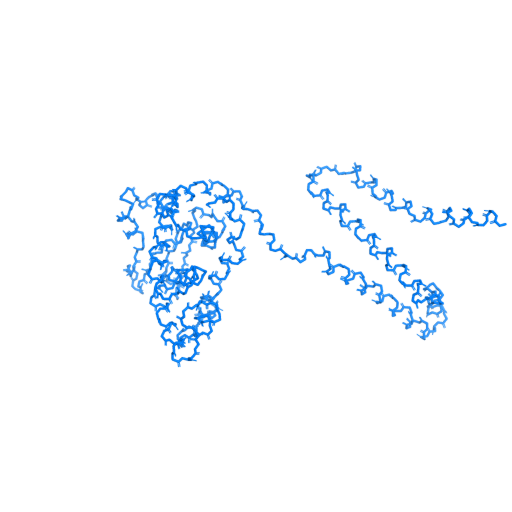490 22.101 32.892 1.00 82.06 88 ALA A O 1
ATOM 709 N N . LYS A 1 89 ? -31.742 23.895 33.347 1.00 78.38 89 LYS A N 1
ATOM 710 C CA . LYS A 1 89 ? -32.577 23.773 32.145 1.00 78.38 89 LYS A CA 1
ATOM 711 C C . LYS A 1 89 ? -31.858 24.150 30.866 1.00 78.38 89 LYS A C 1
ATOM 713 O O . LYS A 1 89 ? -32.084 23.508 29.842 1.00 78.38 89 LYS A O 1
ATOM 718 N N . ILE A 1 90 ? -31.015 25.177 30.917 1.00 80.06 90 ILE A N 1
ATOM 719 C CA . ILE A 1 90 ? -30.147 25.527 29.793 1.00 80.06 90 ILE A CA 1
ATOM 720 C C . ILE A 1 90 ? -29.198 24.362 29.514 1.00 80.06 90 ILE A C 1
ATOM 722 O O . ILE A 1 90 ? -29.149 23.889 28.382 1.00 80.06 90 ILE A O 1
ATOM 726 N N . ALA A 1 91 ? -28.534 23.830 30.542 1.00 80.69 91 ALA A N 1
ATOM 727 C CA . ALA A 1 91 ? -27.632 22.689 30.412 1.00 80.69 91 ALA A CA 1
ATOM 728 C C . ALA A 1 91 ? -28.334 21.450 29.830 1.00 80.69 91 ALA A C 1
ATOM 730 O O . ALA A 1 91 ? -27.796 20.808 28.933 1.00 80.69 91 ALA A O 1
ATOM 731 N N . PHE A 1 92 ? -29.562 21.152 30.267 1.00 80.19 92 PHE A N 1
ATOM 732 C CA . PHE A 1 92 ? -30.361 20.053 29.719 1.00 80.19 92 PHE A CA 1
ATOM 733 C C . PHE A 1 92 ? -30.690 20.243 28.229 1.00 80.19 92 PHE A C 1
ATOM 735 O O . PHE A 1 92 ? -30.533 19.313 27.440 1.00 80.19 92 PHE A O 1
ATOM 742 N N . LEU A 1 93 ? -31.098 21.451 27.815 1.00 75.00 93 LEU A N 1
ATOM 743 C CA . LEU A 1 93 ? -31.363 21.762 26.404 1.00 75.00 93 LEU A CA 1
ATOM 744 C C . LEU A 1 93 ? -30.094 21.667 25.551 1.00 75.00 93 LEU A C 1
ATOM 746 O O . LEU A 1 93 ? -30.125 21.055 24.485 1.00 75.00 93 LEU A O 1
ATOM 750 N N . PHE A 1 94 ? -28.975 22.212 26.034 1.00 76.56 94 PHE A N 1
ATOM 751 C CA . PHE A 1 94 ? -27.679 22.060 25.374 1.00 76.56 94 PHE A CA 1
ATOM 752 C C . PHE A 1 94 ? -27.265 20.590 25.274 1.00 76.56 94 PHE A C 1
ATOM 754 O O . PHE A 1 94 ? -26.788 20.183 24.221 1.00 76.56 94 PHE A O 1
ATOM 761 N N . GLY A 1 95 ? -27.504 19.785 26.313 1.00 77.50 95 GLY A N 1
ATOM 762 C CA . GLY A 1 95 ? -27.247 18.346 26.316 1.00 77.50 95 GLY A CA 1
ATOM 763 C C . GLY A 1 95 ? -28.073 17.588 25.276 1.00 77.50 95 GLY A C 1
ATOM 764 O O . GLY A 1 95 ? -27.527 16.748 24.568 1.00 77.50 95 GLY A O 1
ATOM 765 N N . LEU A 1 96 ? -29.360 17.919 25.114 1.00 75.25 96 LEU A N 1
ATOM 766 C CA . LEU A 1 96 ? -30.209 17.332 24.069 1.00 75.25 96 LEU A CA 1
ATOM 767 C C . LEU A 1 96 ? -29.772 17.744 22.660 1.00 75.25 96 LEU A C 1
ATOM 769 O O . LEU A 1 96 ? -29.759 16.905 21.761 1.00 75.25 96 LEU A O 1
ATOM 773 N N . ILE A 1 97 ? -29.384 19.009 22.467 1.00 70.88 97 ILE A N 1
ATOM 774 C CA . ILE A 1 97 ? -28.842 19.497 21.192 1.00 70.88 97 ILE A CA 1
ATOM 775 C C . ILE A 1 97 ? -27.524 18.788 20.870 1.00 70.88 97 ILE A C 1
ATOM 777 O O . ILE A 1 97 ? -27.346 18.339 19.743 1.00 70.88 97 ILE A O 1
ATOM 781 N N . TRP A 1 98 ? -26.629 18.632 21.848 1.00 71.19 98 TRP A N 1
ATOM 782 C CA . TRP A 1 98 ? -25.364 17.909 21.689 1.00 71.19 98 TRP A CA 1
ATOM 783 C C . TRP A 1 98 ? -25.572 16.425 21.399 1.00 71.19 98 TRP A C 1
ATOM 785 O O . TRP A 1 98 ? -24.941 15.878 20.498 1.00 71.19 98 TRP A O 1
ATOM 795 N N . LEU A 1 99 ? -26.478 15.775 22.130 1.00 71.94 99 LEU A N 1
ATOM 796 C CA . LEU A 1 99 ? -26.831 14.379 21.909 1.00 71.94 99 LEU A CA 1
ATOM 797 C C . LEU A 1 99 ? -27.405 14.193 20.506 1.00 71.94 99 LEU A C 1
ATOM 799 O O . LEU A 1 99 ? -26.936 13.330 19.772 1.00 71.94 99 LEU A O 1
ATOM 803 N N . ALA A 1 100 ? -28.345 15.037 20.085 1.00 66.19 100 ALA A N 1
ATOM 804 C CA . ALA A 1 100 ? -28.851 14.994 18.725 1.00 66.19 100 ALA A CA 1
ATOM 805 C C . ALA A 1 100 ? -27.739 15.263 17.700 1.00 66.19 100 ALA A C 1
ATOM 807 O O . ALA A 1 100 ? -27.580 14.484 16.767 1.00 66.19 100 ALA A O 1
ATOM 808 N N . ALA A 1 101 ? -26.903 16.288 17.898 1.00 60.72 101 ALA A N 1
ATOM 809 C CA . ALA A 1 101 ? -25.753 16.576 17.039 1.00 60.72 101 ALA A CA 1
ATOM 810 C C . ALA A 1 101 ? -24.765 15.398 16.966 1.00 60.72 101 ALA A C 1
ATOM 812 O O . ALA A 1 101 ? -24.137 15.195 15.933 1.00 60.72 101 ALA A O 1
ATOM 813 N N . SER A 1 102 ? -24.670 14.553 17.993 1.00 59.91 102 SER A N 1
ATOM 814 C CA . SER A 1 102 ? -23.862 13.325 17.945 1.00 59.91 102 SER A CA 1
ATOM 815 C C . SER A 1 102 ? -24.453 12.224 17.044 1.00 59.91 102 SER A C 1
ATOM 817 O O . SER A 1 102 ? -23.720 11.356 16.577 1.00 59.91 102 SER A O 1
ATOM 819 N N . PHE A 1 103 ? -25.757 12.283 16.744 1.00 54.16 103 PHE A N 1
ATOM 820 C CA . PHE A 1 103 ? -26.427 11.418 15.765 1.00 54.16 103 PHE A CA 1
ATOM 821 C C . PHE A 1 103 ? -26.448 12.017 14.345 1.00 54.16 103 PHE A C 1
ATOM 823 O O . PHE A 1 103 ? -26.718 11.291 13.390 1.00 54.16 103 PHE A O 1
ATOM 830 N N . ILE A 1 104 ? -26.187 13.326 14.213 1.00 51.38 104 ILE A N 1
ATOM 831 C CA . ILE A 1 104 ? -26.307 14.110 12.965 1.00 51.38 104 ILE A CA 1
ATOM 832 C C . ILE A 1 104 ? -24.958 14.528 12.404 1.00 51.38 104 ILE A C 1
ATOM 834 O O . ILE A 1 104 ? -24.815 14.673 11.189 1.00 51.38 104 ILE A O 1
ATOM 838 N N . THR A 1 105 ? -23.944 14.691 13.261 1.00 45.69 105 THR A N 1
ATOM 839 C CA . THR A 1 105 ? -22.582 14.529 12.777 1.00 45.69 105 THR A CA 1
ATOM 840 C C . THR A 1 105 ? -22.628 13.206 12.047 1.00 45.69 105 THR A C 1
ATOM 842 O O . THR A 1 105 ? -23.107 12.219 12.624 1.00 45.69 105 THR A O 1
ATOM 845 N N . PRO A 1 106 ? -22.232 13.156 10.767 1.00 43.09 106 PRO A N 1
ATOM 846 C CA . PRO A 1 106 ? -21.925 11.869 10.226 1.00 43.09 106 PRO A CA 1
ATOM 847 C C . PRO A 1 106 ? -20.937 11.320 11.252 1.00 43.09 106 PRO A C 1
ATOM 849 O O . PRO A 1 106 ? -19.798 11.780 11.350 1.00 43.09 106 PRO A O 1
ATOM 852 N N . ARG A 1 107 ? -21.356 10.288 12.010 1.00 42.97 107 ARG A N 1
ATOM 853 C CA . ARG A 1 107 ? -20.486 9.133 12.155 1.00 42.97 107 ARG A CA 1
ATOM 854 C C . ARG A 1 107 ? -19.894 9.068 10.772 1.00 42.97 107 ARG A C 1
ATOM 856 O O . ARG A 1 107 ? -20.659 8.920 9.817 1.00 42.97 107 ARG A O 1
ATOM 863 N N . ALA A 1 108 ? -18.605 9.345 10.648 1.00 42.78 108 ALA A N 1
ATOM 864 C CA . ALA A 1 108 ? -17.876 9.038 9.447 1.00 42.78 108 ALA A CA 1
ATOM 865 C C . ALA A 1 108 ? -17.956 7.509 9.325 1.00 42.78 108 ALA A C 1
ATOM 867 O O . ALA A 1 108 ? -16.997 6.782 9.540 1.00 42.78 108 ALA A O 1
ATOM 868 N N . ALA A 1 109 ? -19.158 6.993 9.062 1.00 39.97 109 ALA A N 1
ATOM 869 C CA . ALA A 1 109 ? -19.410 5.864 8.241 1.00 39.97 109 ALA A CA 1
ATOM 870 C C . ALA A 1 109 ? -18.593 6.226 7.019 1.00 39.97 109 ALA A C 1
ATOM 872 O O . ALA A 1 109 ? -18.945 7.145 6.286 1.00 39.97 109 ALA A O 1
ATOM 873 N N . ASN A 1 110 ? -17.375 5.703 6.942 1.00 43.81 110 ASN A N 1
ATOM 874 C CA . ASN A 1 110 ? -16.996 4.584 6.089 1.00 43.81 110 ASN A CA 1
ATOM 875 C C . ASN A 1 110 ? -17.816 4.377 4.791 1.00 43.81 110 ASN A C 1
ATOM 877 O O . ASN A 1 110 ? -17.648 3.353 4.136 1.00 43.81 110 ASN A O 1
ATOM 881 N N . ALA A 1 111 ? -18.653 5.325 4.360 1.00 43.28 111 ALA A N 1
ATOM 882 C CA . ALA A 1 111 ? -18.881 5.636 2.970 1.00 43.28 111 ALA A CA 1
ATOM 883 C C . ALA A 1 111 ? -17.516 6.092 2.479 1.00 43.28 111 ALA A C 1
ATOM 885 O O . ALA A 1 111 ? -17.107 7.240 2.647 1.00 43.28 111 ALA A O 1
ATOM 886 N N . ALA A 1 112 ? -16.740 5.108 2.044 1.00 56.25 112 ALA A N 1
ATOM 887 C CA . ALA A 1 112 ? -15.423 5.315 1.506 1.00 56.25 112 ALA A CA 1
ATOM 888 C C . ALA A 1 112 ? -15.537 6.450 0.489 1.00 56.25 112 ALA A C 1
ATOM 890 O O . ALA A 1 112 ? -16.289 6.324 -0.476 1.00 56.25 112 ALA A O 1
ATOM 891 N N . SER A 1 113 ? -14.893 7.580 0.789 1.00 70.38 113 SER A N 1
ATOM 892 C CA . SER A 1 113 ? -15.001 8.793 -0.015 1.00 70.38 113 SER A CA 1
ATOM 893 C C . SER A 1 113 ? -14.784 8.447 -1.482 1.00 70.38 113 SER A C 1
ATOM 895 O O . SER A 1 113 ? -13.942 7.612 -1.787 1.00 70.38 113 SER A O 1
ATOM 897 N N . GLU A 1 114 ? -15.551 9.025 -2.401 1.00 85.81 114 GLU A N 1
ATOM 898 C CA . GLU A 1 114 ? -15.378 8.756 -3.832 1.00 85.81 114 GLU A CA 1
ATOM 899 C C . GLU A 1 114 ? -13.891 8.837 -4.247 1.00 85.81 114 GLU A C 1
ATOM 901 O O . GLU A 1 114 ? -13.153 9.696 -3.741 1.00 85.81 114 GLU A O 1
ATOM 906 N N . PRO A 1 115 ? -13.407 7.962 -5.153 1.00 93.12 115 PRO A N 1
ATOM 907 C CA . PRO A 1 115 ? -12.052 8.072 -5.675 1.00 93.12 115 PRO A CA 1
ATOM 908 C C . PRO A 1 115 ? -11.739 9.485 -6.174 1.00 93.12 115 PRO A C 1
ATOM 910 O O . PRO A 1 115 ? -12.552 10.110 -6.857 1.00 93.12 115 PRO A O 1
ATOM 913 N N . SER A 1 116 ? -10.535 9.980 -5.879 1.00 92.62 116 SER A N 1
ATOM 914 C CA . SER A 1 116 ? -10.096 11.290 -6.368 1.00 92.62 116 SER A CA 1
ATOM 915 C C . SER A 1 116 ? -10.084 11.338 -7.900 1.00 92.62 116 SER A C 1
ATOM 917 O O . SER A 1 116 ? -9.934 10.309 -8.560 1.00 92.62 116 SER A O 1
ATOM 919 N N . ALA A 1 117 ? -10.161 12.534 -8.489 1.00 92.56 117 ALA A N 1
ATOM 920 C CA . ALA A 1 117 ? -10.064 12.698 -9.944 1.00 92.56 117 ALA A CA 1
ATOM 921 C C . ALA A 1 117 ? -8.781 12.064 -10.525 1.00 92.56 117 ALA A C 1
ATOM 923 O O . ALA A 1 117 ? -8.821 11.410 -11.567 1.00 92.56 117 ALA A O 1
ATOM 924 N N . LYS A 1 118 ? -7.652 12.176 -9.804 1.00 93.69 118 LYS A N 1
ATOM 925 C CA . LYS A 1 118 ? -6.384 11.515 -10.165 1.00 93.69 118 LYS A CA 1
ATOM 926 C C . LYS A 1 118 ? -6.512 9.993 -10.155 1.00 93.69 118 LYS A C 1
ATOM 928 O O . LYS A 1 118 ? -6.053 9.344 -11.087 1.00 93.69 118 LYS A O 1
ATOM 933 N N . ALA A 1 119 ? -7.172 9.427 -9.144 1.00 96.94 119 ALA A N 1
ATOM 934 C CA . ALA A 1 119 ? -7.439 7.996 -9.110 1.00 96.94 119 ALA A CA 1
ATOM 935 C C . ALA A 1 119 ? -8.327 7.574 -10.289 1.00 96.94 119 ALA A C 1
ATOM 937 O O . ALA A 1 119 ? -7.946 6.685 -11.042 1.00 96.94 119 ALA A O 1
ATOM 938 N N . LYS A 1 120 ? -9.456 8.262 -10.519 1.00 96.75 120 LYS A N 1
ATOM 939 C CA . LYS A 1 120 ? -10.387 7.981 -11.630 1.00 96.75 120 LYS A CA 1
ATOM 940 C C . LYS A 1 120 ? -9.687 7.963 -12.993 1.00 96.75 120 LYS A C 1
ATOM 942 O O . LYS A 1 120 ? -9.968 7.079 -13.796 1.00 96.75 120 LYS A O 1
ATOM 947 N N . ARG A 1 121 ? -8.709 8.851 -13.214 1.00 96.69 121 ARG A N 1
ATOM 948 C CA . ARG A 1 121 ? -7.866 8.864 -14.424 1.00 96.69 121 ARG A CA 1
ATOM 949 C C . ARG A 1 121 ? -7.074 7.566 -14.628 1.00 96.69 121 ARG A C 1
ATOM 951 O O . ARG A 1 121 ? -6.921 7.124 -15.763 1.00 96.69 121 ARG A O 1
ATOM 958 N N . TYR A 1 122 ? -6.546 6.970 -13.560 1.00 98.19 122 TYR A N 1
ATOM 959 C CA . TYR A 1 122 ? -5.615 5.838 -13.645 1.00 98.19 122 TYR A CA 1
ATOM 960 C C . TYR A 1 122 ? -6.243 4.475 -13.320 1.00 98.19 122 TYR A C 1
ATOM 962 O O . TYR A 1 122 ? -5.654 3.447 -13.657 1.00 98.19 122 TYR A O 1
ATOM 970 N N . LEU A 1 123 ? -7.442 4.433 -12.731 1.00 98.31 123 LEU A N 1
ATOM 971 C CA . LEU A 1 123 ? -8.154 3.188 -12.418 1.00 98.31 123 LEU A CA 1
ATOM 972 C C . LEU A 1 123 ? -8.360 2.271 -13.643 1.00 98.31 123 LEU A C 1
ATOM 974 O O . LEU A 1 123 ? -8.084 1.080 -13.505 1.00 98.31 123 LEU A O 1
ATOM 978 N N . PRO A 1 124 ? -8.717 2.759 -14.852 1.00 98.31 124 PRO A N 1
ATOM 979 C CA . PRO A 1 124 ? -8.797 1.898 -16.040 1.00 98.31 124 PRO A CA 1
ATOM 980 C C . PRO A 1 124 ? -7.454 1.253 -16.424 1.00 98.31 124 PRO A C 1
ATOM 982 O O . PRO A 1 124 ? -7.403 0.099 -16.862 1.00 98.31 124 PRO A O 1
ATOM 985 N N . VAL A 1 125 ? -6.344 1.974 -16.220 1.00 98.44 125 VAL A N 1
ATOM 986 C CA . VAL A 1 125 ? -4.989 1.456 -16.469 1.00 98.44 125 VAL A CA 1
ATOM 987 C C . VAL A 1 125 ? -4.627 0.399 -15.426 1.00 98.44 125 VAL A C 1
ATOM 989 O O . VAL A 1 125 ? -4.097 -0.652 -15.784 1.00 98.44 125 VAL A O 1
ATOM 992 N N . LEU A 1 126 ? -4.972 0.631 -14.153 1.00 98.69 126 LEU A N 1
ATOM 993 C CA . LEU A 1 126 ? -4.797 -0.359 -13.089 1.00 98.69 126 LEU A CA 1
ATOM 994 C C . LEU A 1 126 ? -5.614 -1.622 -13.374 1.00 98.69 126 LEU A C 1
ATOM 996 O O . LEU A 1 126 ? -5.070 -2.719 -13.292 1.00 98.69 126 LEU A O 1
ATOM 1000 N N . LYS A 1 127 ? -6.886 -1.480 -13.760 1.00 98.62 127 LYS A N 1
ATOM 1001 C CA . LYS A 1 127 ? -7.742 -2.610 -14.132 1.00 98.62 127 LYS A CA 1
ATOM 1002 C C . LYS A 1 127 ? -7.107 -3.439 -15.250 1.00 98.62 127 LYS A C 1
ATOM 1004 O O . LYS A 1 127 ? -6.971 -4.650 -15.110 1.00 98.62 127 LYS A O 1
ATOM 1009 N N . THR A 1 128 ? -6.631 -2.782 -16.308 1.00 98.56 128 THR A N 1
ATOM 1010 C CA . THR A 1 128 ? -5.928 -3.446 -17.419 1.00 98.56 128 THR A CA 1
ATOM 1011 C C . THR A 1 128 ? -4.678 -4.190 -16.937 1.00 98.56 128 THR A C 1
ATOM 1013 O O . THR A 1 128 ? -4.424 -5.320 -17.352 1.00 98.56 128 THR A O 1
ATOM 1016 N N . ALA A 1 129 ? -3.897 -3.588 -16.034 1.00 98.50 129 ALA A N 1
ATOM 1017 C CA . ALA A 1 129 ? -2.722 -4.232 -15.453 1.00 98.50 129 ALA A CA 1
ATOM 1018 C C . ALA A 1 129 ? -3.091 -5.459 -14.600 1.00 98.50 129 ALA A C 1
ATOM 1020 O O . ALA A 1 129 ? -2.420 -6.487 -14.697 1.00 98.50 129 ALA A O 1
ATOM 1021 N N . ILE A 1 130 ? -4.163 -5.382 -13.805 1.00 98.69 130 ILE A N 1
ATOM 1022 C CA . ILE A 1 130 ? -4.687 -6.508 -13.019 1.00 98.69 130 ILE A CA 1
ATOM 1023 C C . ILE A 1 130 ? -5.148 -7.628 -13.946 1.00 98.69 130 ILE A C 1
ATOM 1025 O O . ILE A 1 130 ? -4.700 -8.759 -13.788 1.00 98.69 130 ILE A O 1
ATOM 1029 N N . ASP A 1 131 ? -5.972 -7.323 -14.946 1.00 98.50 131 ASP A N 1
ATOM 1030 C CA . ASP A 1 131 ? -6.485 -8.322 -15.886 1.00 98.50 131 ASP A CA 1
ATOM 1031 C C . ASP A 1 131 ? -5.347 -9.024 -16.643 1.00 98.50 131 ASP A C 1
ATOM 1033 O O . ASP A 1 131 ? -5.367 -10.242 -16.810 1.00 98.50 131 ASP A O 1
ATOM 1037 N N . LYS A 1 132 ? -4.302 -8.279 -17.023 1.00 98.25 132 LYS A N 1
ATOM 1038 C CA . LYS A 1 132 ? -3.128 -8.826 -17.711 1.00 98.25 132 LYS A CA 1
ATOM 1039 C C . LYS A 1 132 ? -2.239 -9.679 -16.805 1.00 98.25 132 LYS A C 1
ATOM 1041 O O . LYS A 1 132 ? -1.762 -10.733 -17.219 1.00 98.25 132 LYS A O 1
ATOM 1046 N N . HIS A 1 133 ? -1.943 -9.209 -15.595 1.00 98.25 133 HIS A N 1
ATOM 1047 C CA . HIS A 1 133 ? -0.876 -9.788 -14.773 1.00 98.25 133 HIS A CA 1
ATOM 1048 C C . HIS A 1 133 ? -1.377 -10.646 -13.612 1.00 98.25 133 HIS A C 1
ATOM 1050 O O . HIS A 1 133 ? -0.610 -11.463 -13.098 1.00 98.25 133 HIS A O 1
ATOM 1056 N N . TRP A 1 134 ? -2.630 -10.494 -13.190 1.00 98.31 134 TRP A N 1
ATOM 1057 C CA . TRP A 1 134 ? -3.233 -11.251 -12.096 1.00 98.31 134 TRP A CA 1
ATOM 1058 C C . TRP A 1 134 ? -4.775 -11.289 -12.200 1.00 98.31 134 TRP A C 1
ATOM 1060 O O . TRP A 1 134 ? -5.470 -10.792 -11.314 1.00 98.31 134 TRP A O 1
ATOM 1070 N N . PRO A 1 135 ? -5.343 -11.915 -13.248 1.00 98.00 135 PRO A N 1
ATOM 1071 C CA . PRO A 1 135 ? -6.791 -11.895 -13.483 1.00 98.00 135 PRO A CA 1
ATOM 1072 C C . PRO A 1 135 ? -7.597 -12.515 -12.331 1.00 98.00 135 PRO A C 1
ATOM 1074 O O . PRO A 1 135 ? -8.675 -12.036 -11.997 1.00 98.00 135 PRO A O 1
ATOM 1077 N N . ALA A 1 136 ? -7.053 -13.530 -11.660 1.00 97.19 136 ALA A N 1
ATOM 1078 C CA . ALA A 1 136 ? -7.678 -14.174 -10.505 1.00 97.19 136 ALA A CA 1
ATOM 1079 C C . ALA A 1 136 ? -7.317 -13.515 -9.154 1.00 97.19 136 ALA A C 1
ATOM 1081 O O . ALA A 1 136 ? -7.331 -14.187 -8.125 1.00 97.19 136 ALA A O 1
ATOM 1082 N N . ALA A 1 137 ? -6.907 -12.241 -9.133 1.00 97.75 137 ALA A N 1
ATOM 1083 C CA . ALA A 1 137 ? -6.594 -11.542 -7.887 1.00 97.75 137 ALA A CA 1
ATOM 1084 C C . ALA A 1 137 ? -7.838 -11.432 -6.983 1.00 97.75 137 ALA A C 1
ATOM 1086 O O . ALA A 1 137 ? -8.829 -10.827 -7.408 1.00 97.75 137 ALA A O 1
ATOM 1087 N N . PRO A 1 138 ? -7.806 -11.945 -5.738 1.00 97.25 138 PRO A N 1
ATOM 1088 C CA . PRO A 1 138 ? -8.864 -11.670 -4.775 1.00 97.25 138 PRO A CA 1
ATOM 1089 C C . PRO A 1 138 ? -8.782 -10.205 -4.338 1.00 97.25 138 PRO A C 1
ATOM 1091 O O . PRO A 1 138 ? -7.696 -9.633 -4.306 1.00 97.25 138 PRO A O 1
ATOM 1094 N N . MET A 1 139 ? -9.913 -9.588 -3.984 1.00 97.56 139 MET A N 1
ATOM 1095 C CA . MET A 1 139 ? -9.969 -8.212 -3.449 1.00 97.56 139 MET A CA 1
ATOM 1096 C C . MET A 1 139 ? -9.103 -7.200 -4.224 1.00 97.56 139 MET A C 1
ATOM 1098 O O . MET A 1 139 ? -8.377 -6.403 -3.639 1.00 97.56 139 MET A O 1
ATOM 1102 N N . ARG A 1 140 ? -9.216 -7.201 -5.558 1.00 97.75 140 ARG A N 1
ATOM 1103 C CA . ARG A 1 140 ? -8.475 -6.335 -6.501 1.00 97.75 140 ARG A CA 1
ATOM 1104 C C . ARG A 1 140 ? -8.303 -4.878 -6.046 1.00 97.75 140 ARG A C 1
ATOM 1106 O O . ARG A 1 140 ? -7.243 -4.279 -6.220 1.00 97.75 140 ARG A O 1
ATOM 1113 N N . HIS A 1 141 ? -9.338 -4.328 -5.413 1.00 98.06 141 HIS A N 1
ATOM 1114 C CA . HIS A 1 141 ? -9.385 -2.975 -4.857 1.00 98.06 141 HIS A CA 1
ATOM 1115 C C . HIS A 1 141 ? -8.314 -2.667 -3.797 1.00 98.06 141 HIS A C 1
ATOM 1117 O O . HIS A 1 141 ? -8.003 -1.496 -3.580 1.00 98.06 141 HIS A O 1
ATOM 1123 N N . TYR A 1 142 ? -7.698 -3.671 -3.170 1.00 98.50 142 TYR A N 1
ATOM 1124 C CA . TYR A 1 142 ? -6.608 -3.463 -2.211 1.00 98.50 142 TYR A CA 1
ATOM 1125 C C . TYR A 1 142 ? -5.349 -2.902 -2.877 1.00 98.50 142 TYR A C 1
ATOM 1127 O O . TYR A 1 142 ? -4.679 -2.058 -2.285 1.00 98.50 142 TYR A O 1
ATOM 1135 N N . ILE A 1 143 ? -5.089 -3.253 -4.142 1.00 98.69 143 ILE A N 1
ATOM 1136 C CA . ILE A 1 143 ? -3.976 -2.681 -4.917 1.00 98.69 143 ILE A CA 1
ATOM 1137 C C . ILE A 1 143 ? -4.191 -1.174 -5.115 1.00 98.69 143 ILE A C 1
ATOM 1139 O O . ILE A 1 143 ? -3.270 -0.382 -4.938 1.00 98.69 143 ILE A O 1
ATOM 1143 N N . ALA A 1 144 ? -5.425 -0.757 -5.415 1.00 98.38 144 ALA A N 1
ATOM 1144 C CA . ALA A 1 144 ? -5.788 0.654 -5.554 1.00 98.38 144 ALA A CA 1
ATOM 1145 C C . ALA A 1 144 ? -5.626 1.427 -4.229 1.00 98.38 144 ALA A C 1
ATOM 1147 O O . ALA A 1 144 ? -5.072 2.528 -4.216 1.00 98.38 144 ALA A O 1
ATOM 1148 N N . GLY A 1 145 ? -6.048 0.829 -3.108 1.00 98.06 145 GLY A N 1
ATOM 1149 C CA . GLY A 1 145 ? -5.840 1.399 -1.773 1.00 98.06 145 GLY A CA 1
ATOM 1150 C C . GLY A 1 145 ? -4.359 1.533 -1.403 1.00 98.06 145 GLY A C 1
ATOM 1151 O O . GLY A 1 145 ? -3.964 2.532 -0.800 1.00 98.06 145 GLY A O 1
ATOM 1152 N N . GLN A 1 146 ? -3.530 0.566 -1.804 1.00 98.56 146 GLN A N 1
ATOM 1153 C CA . GLN A 1 146 ? -2.083 0.625 -1.615 1.00 98.56 146 GLN A CA 1
ATOM 1154 C C . GLN A 1 146 ? -1.456 1.749 -2.437 1.00 98.56 146 GLN A C 1
ATOM 1156 O O . GLN A 1 146 ? -0.714 2.550 -1.882 1.00 98.56 146 GLN A O 1
ATOM 1161 N N . ILE A 1 147 ? -1.785 1.859 -3.726 1.00 98.50 147 ILE A N 1
ATOM 1162 C CA . ILE A 1 147 ? -1.277 2.937 -4.589 1.00 98.50 147 ILE A CA 1
ATOM 1163 C C . ILE A 1 147 ? -1.610 4.308 -3.998 1.00 98.50 147 ILE A C 1
ATOM 1165 O O . ILE A 1 147 ? -0.763 5.201 -3.967 1.00 98.50 147 ILE A O 1
ATOM 1169 N N . GLU A 1 148 ? -2.829 4.484 -3.484 1.00 97.62 148 GLU A N 1
ATOM 1170 C CA . GLU A 1 148 ? -3.218 5.721 -2.809 1.00 97.62 148 GLU A CA 1
ATOM 1171 C C . GLU A 1 148 ? -2.345 6.008 -1.576 1.00 97.62 148 GLU A C 1
ATOM 1173 O O . GLU A 1 148 ? -1.935 7.155 -1.384 1.00 97.62 148 GLU A O 1
ATOM 1178 N N . GLN A 1 149 ? -2.060 4.988 -0.756 1.00 96.06 149 GLN A N 1
ATOM 1179 C CA . GLN A 1 149 ? -1.198 5.111 0.423 1.00 96.06 149 GLN A CA 1
ATOM 1180 C C . GLN A 1 149 ? 0.241 5.469 0.043 1.00 96.06 149 GLN A C 1
ATOM 1182 O O . GLN A 1 149 ? 0.819 6.360 0.659 1.00 96.06 149 GLN A O 1
ATOM 1187 N N . GLU A 1 150 ? 0.799 4.787 -0.953 1.00 95.44 150 GLU A N 1
ATOM 1188 C CA . GLU A 1 150 ? 2.200 4.918 -1.359 1.00 95.44 150 GLU A CA 1
ATOM 1189 C C . GLU A 1 150 ? 2.486 6.261 -2.030 1.00 95.44 150 GLU A C 1
ATOM 1191 O O . GLU A 1 150 ? 3.501 6.904 -1.784 1.00 95.44 150 GLU A O 1
ATOM 1196 N N . SER A 1 151 ? 1.559 6.738 -2.853 1.00 95.38 151 SER A N 1
ATOM 1197 C CA . SER A 1 151 ? 1.778 7.931 -3.672 1.00 95.38 151 SER A CA 1
ATOM 1198 C C . SER A 1 151 ? 1.123 9.195 -3.134 1.00 95.38 151 SER A C 1
ATOM 1200 O O . SER A 1 151 ? 0.955 10.152 -3.885 1.00 95.38 151 SER A O 1
ATOM 1202 N N . ALA A 1 152 ? 0.707 9.198 -1.864 1.00 89.94 152 ALA A N 1
ATOM 1203 C CA . ALA A 1 152 ? -0.017 10.311 -1.248 1.00 89.94 152 ALA A CA 1
ATOM 1204 C C . ALA A 1 152 ? -1.209 10.786 -2.111 1.00 89.94 152 ALA A C 1
ATOM 1206 O O . ALA A 1 152 ? -1.347 11.963 -2.455 1.00 89.94 152 ALA A O 1
ATOM 1207 N N . GLY A 1 153 ? -2.080 9.845 -2.491 1.00 92.44 153 GLY A N 1
ATOM 1208 C CA . GLY A 1 153 ? -3.285 10.144 -3.266 1.00 92.44 153 GLY A CA 1
ATOM 1209 C C . GLY A 1 153 ? -3.078 10.154 -4.781 1.00 92.44 153 GLY A C 1
ATOM 1210 O O . GLY A 1 153 ? -3.491 11.105 -5.453 1.00 92.44 153 GLY A O 1
ATOM 1211 N N . TRP A 1 154 ? -2.490 9.082 -5.323 1.00 96.81 154 TRP A N 1
ATOM 1212 C CA . TRP A 1 154 ? -2.327 8.850 -6.766 1.00 96.81 154 TRP A CA 1
ATOM 1213 C C . TRP A 1 154 ? -1.439 9.888 -7.464 1.00 96.81 154 TRP A C 1
ATOM 1215 O O . TRP A 1 154 ? -1.718 10.301 -8.592 1.00 96.81 154 TRP A O 1
ATOM 1225 N N . GLN A 1 155 ? -0.369 10.341 -6.801 1.00 96.06 155 GLN A N 1
ATOM 1226 C CA . GLN A 1 155 ? 0.637 11.177 -7.456 1.00 96.06 155 GLN A CA 1
ATOM 1227 C C . GLN A 1 155 ? 1.570 10.309 -8.305 1.00 96.06 155 GLN A C 1
ATOM 1229 O O . GLN A 1 155 ? 2.426 9.596 -7.789 1.00 96.06 155 GLN A O 1
ATOM 1234 N N . GLU A 1 156 ? 1.436 10.404 -9.629 1.00 96.19 156 GLU A N 1
ATOM 1235 C CA . GLU A 1 156 ? 2.266 9.665 -10.594 1.00 96.19 156 GLU A CA 1
ATOM 1236 C C . GLU A 1 156 ? 3.766 9.880 -10.381 1.00 96.19 156 GLU A C 1
ATOM 1238 O O . GLU A 1 156 ? 4.556 8.957 -10.562 1.00 96.19 156 GLU A O 1
ATOM 1243 N N . ARG A 1 157 ? 4.134 11.098 -9.972 1.00 96.81 157 ARG A N 1
ATOM 1244 C CA . ARG A 1 157 ? 5.508 11.533 -9.714 1.00 96.81 157 ARG A CA 1
ATOM 1245 C C . ARG A 1 157 ? 5.798 11.689 -8.220 1.00 96.81 157 ARG A C 1
ATOM 1247 O O . ARG A 1 157 ? 6.585 12.550 -7.848 1.00 96.81 157 ARG A O 1
ATOM 1254 N N . ALA A 1 158 ? 5.121 10.920 -7.361 1.00 95.56 158 ALA A N 1
ATOM 1255 C CA . ALA A 1 158 ? 5.420 10.904 -5.931 1.00 95.56 158 ALA A CA 1
ATOM 1256 C C . ALA A 1 158 ? 6.901 10.588 -5.711 1.00 95.56 158 ALA A C 1
ATOM 1258 O O . ALA A 1 158 ? 7.432 9.679 -6.343 1.00 95.56 158 ALA A O 1
ATOM 1259 N N . GLU A 1 159 ? 7.556 11.288 -4.797 1.00 94.88 159 GLU A N 1
ATOM 1260 C CA . GLU A 1 159 ? 8.940 11.010 -4.427 1.00 94.88 159 GLU A CA 1
ATOM 1261 C C . GLU A 1 159 ? 9.076 11.046 -2.909 1.00 94.88 159 GLU A C 1
ATOM 1263 O O . GLU A 1 159 ? 8.556 11.943 -2.245 1.00 94.88 159 GLU A O 1
ATOM 1268 N N . MET A 1 160 ? 9.813 10.084 -2.366 1.00 91.75 160 MET A N 1
ATOM 1269 C CA . MET A 1 160 ? 10.170 10.014 -0.959 1.00 91.75 160 MET A CA 1
ATOM 1270 C C . MET A 1 160 ? 11.685 9.887 -0.845 1.00 91.75 160 MET A C 1
ATOM 1272 O O . MET A 1 160 ? 12.290 8.974 -1.402 1.00 91.75 160 MET A O 1
ATOM 1276 N N . LYS A 1 161 ? 12.309 10.799 -0.096 1.00 91.69 161 LYS A N 1
ATOM 1277 C CA . LYS A 1 161 ? 13.746 10.764 0.206 1.00 91.69 161 LYS A CA 1
ATOM 1278 C C . LYS A 1 161 ? 13.927 10.490 1.692 1.00 91.69 161 LYS A C 1
ATOM 1280 O O . LYS A 1 161 ? 13.923 11.410 2.508 1.00 91.69 161 LYS A O 1
ATOM 1285 N N . GLY A 1 162 ? 14.069 9.217 2.040 1.00 85.00 162 GLY A N 1
ATOM 1286 C CA . GLY A 1 162 ? 14.394 8.796 3.394 1.00 85.00 162 GLY A CA 1
ATOM 1287 C C . GLY A 1 162 ? 15.852 9.124 3.692 1.00 85.00 162 GLY A C 1
ATOM 1288 O O . GLY A 1 162 ? 16.743 8.631 3.002 1.00 85.00 162 GLY A O 1
ATOM 1289 N N . LYS A 1 163 ? 16.107 9.945 4.714 1.00 85.88 163 LYS A N 1
ATOM 1290 C CA . LYS A 1 163 ? 17.464 10.271 5.169 1.00 85.88 163 LYS A CA 1
ATOM 1291 C C . LYS A 1 163 ? 17.754 9.670 6.543 1.00 85.88 163 LYS A C 1
ATOM 1293 O O . LYS A 1 163 ? 16.866 9.608 7.387 1.00 85.88 163 LYS A O 1
ATOM 1298 N N . GLU A 1 164 ? 19.001 9.275 6.765 1.00 81.75 164 GLU A N 1
ATOM 1299 C CA . GLU A 1 164 ? 19.547 8.869 8.064 1.00 81.75 164 GLU A CA 1
ATOM 1300 C C . GLU A 1 164 ? 20.820 9.686 8.315 1.00 81.75 164 GLU A C 1
ATOM 1302 O O . GLU A 1 164 ? 21.731 9.688 7.488 1.00 81.75 164 GLU A O 1
ATOM 1307 N N . ASN A 1 165 ? 20.858 10.445 9.416 1.00 81.88 165 ASN A N 1
ATOM 1308 C CA . ASN A 1 165 ? 21.959 11.363 9.750 1.00 81.88 165 ASN A CA 1
ATOM 1309 C C . ASN A 1 165 ? 22.347 12.300 8.587 1.00 81.88 165 ASN A C 1
ATOM 1311 O O . ASN 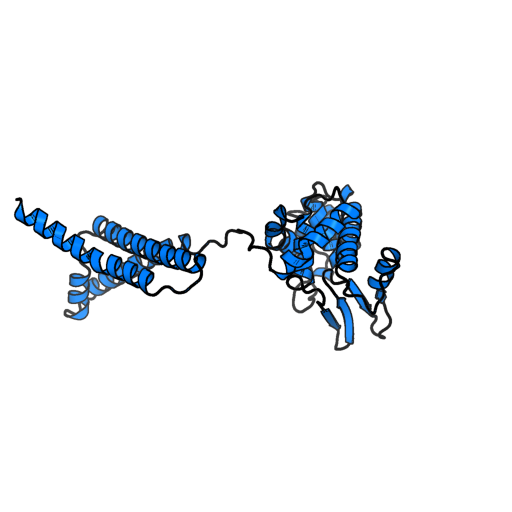A 1 165 ? 23.519 12.474 8.263 1.00 81.88 165 ASN A O 1
ATOM 1315 N N . GLY A 1 166 ? 21.344 12.854 7.899 1.00 81.94 166 GLY A N 1
ATOM 1316 C CA . GLY A 1 166 ? 21.530 13.766 6.764 1.00 81.94 166 GLY A CA 1
ATOM 1317 C C . GLY A 1 166 ? 21.876 13.098 5.425 1.00 81.94 166 GLY A C 1
ATOM 1318 O O . GLY A 1 166 ? 21.713 13.740 4.385 1.00 81.94 166 GLY A O 1
ATOM 1319 N N . LYS A 1 167 ? 22.264 11.815 5.411 1.00 84.50 167 LYS A N 1
ATOM 1320 C CA . LYS A 1 167 ? 22.578 11.052 4.191 1.00 84.50 167 LYS A CA 1
ATOM 1321 C C . LYS A 1 167 ? 21.343 10.358 3.626 1.00 84.50 167 LYS A C 1
ATOM 1323 O O . LYS A 1 167 ? 20.470 9.933 4.378 1.00 84.50 167 LYS A O 1
ATOM 1328 N N . LEU A 1 168 ? 21.263 10.242 2.299 1.00 88.19 168 LEU A N 1
ATOM 1329 C CA . LEU A 1 168 ? 20.182 9.517 1.630 1.00 88.19 168 LEU A CA 1
ATOM 1330 C C . LEU A 1 168 ? 20.291 8.023 1.961 1.00 88.19 168 LEU A C 1
ATOM 1332 O O . LEU A 1 168 ? 21.298 7.393 1.665 1.00 88.19 168 LEU A O 1
ATOM 1336 N N . ARG A 1 169 ? 19.252 7.479 2.591 1.00 90.88 169 ARG A N 1
ATOM 1337 C CA . ARG A 1 169 ? 19.122 6.061 2.942 1.00 90.88 169 ARG A CA 1
ATOM 1338 C C . ARG A 1 169 ? 18.260 5.337 1.915 1.00 90.88 169 ARG A C 1
ATOM 1340 O O . ARG A 1 169 ? 18.596 4.235 1.500 1.00 90.88 169 ARG A O 1
ATOM 1347 N N . GLU A 1 170 ? 17.157 5.960 1.506 1.00 92.69 170 GLU A N 1
ATOM 1348 C CA . GLU A 1 170 ? 16.175 5.388 0.582 1.00 92.69 170 GLU A CA 1
ATOM 1349 C C . GLU A 1 170 ? 15.608 6.476 -0.339 1.00 92.69 170 GLU A C 1
ATOM 1351 O O . GLU A 1 170 ? 15.305 7.586 0.107 1.00 92.69 170 GLU A O 1
ATOM 1356 N N . TYR A 1 171 ? 15.441 6.146 -1.616 1.00 95.31 171 TYR A N 1
ATOM 1357 C CA . TYR A 1 171 ? 14.687 6.919 -2.596 1.00 95.31 171 TYR A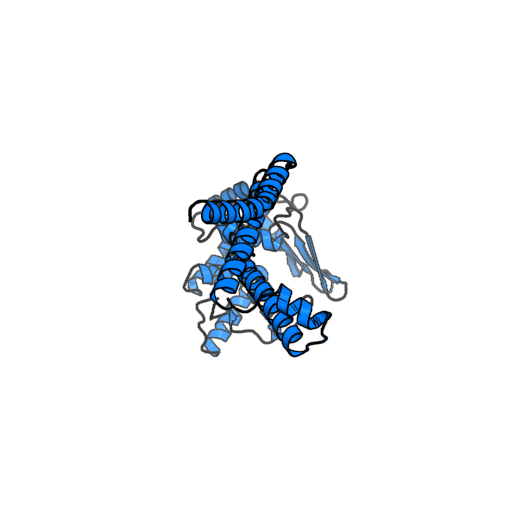 CA 1
ATOM 1358 C C . TYR A 1 171 ? 13.530 6.065 -3.112 1.00 95.31 171 TYR A C 1
ATOM 1360 O O . TYR A 1 171 ? 13.746 5.067 -3.795 1.00 95.31 171 TYR A O 1
ATOM 1368 N N . GLY A 1 172 ? 12.309 6.446 -2.747 1.00 95.94 172 GLY A N 1
ATOM 1369 C CA . GLY A 1 172 ? 11.072 5.880 -3.274 1.00 95.94 172 GLY A CA 1
ATOM 1370 C C . GLY A 1 172 ? 10.493 6.796 -4.344 1.00 95.94 172 GLY A C 1
ATOM 1371 O O . GLY A 1 172 ? 10.501 8.017 -4.175 1.00 95.94 172 GLY A O 1
ATOM 1372 N N . PHE A 1 173 ? 9.984 6.232 -5.437 1.00 97.69 173 PHE A N 1
ATOM 1373 C CA . PHE A 1 173 ? 9.316 7.024 -6.466 1.00 97.69 173 PHE A CA 1
ATOM 1374 C C . PHE A 1 173 ? 8.064 6.357 -7.038 1.00 97.69 173 PHE A C 1
ATOM 1376 O O . PHE A 1 173 ? 7.941 5.133 -7.112 1.00 97.69 173 PHE A O 1
ATOM 1383 N N . GLY A 1 174 ? 7.133 7.199 -7.472 1.00 97.62 174 GLY A N 1
ATOM 1384 C CA . GLY A 1 174 ? 5.950 6.809 -8.210 1.00 97.62 174 GLY A CA 1
ATOM 1385 C C . GLY A 1 174 ? 4.778 6.273 -7.379 1.00 97.62 174 GLY A C 1
ATOM 1386 O O . GLY A 1 174 ? 4.795 6.243 -6.148 1.00 97.62 174 GLY A O 1
ATOM 1387 N N . LEU A 1 175 ? 3.755 5.817 -8.102 1.00 97.88 175 LEU A N 1
ATOM 1388 C CA . LEU A 1 175 ? 2.498 5.213 -7.659 1.00 97.88 175 LEU A CA 1
ATOM 1389 C C . LEU A 1 175 ? 2.690 4.015 -6.725 1.00 97.88 175 LEU A C 1
ATOM 1391 O O . LEU A 1 175 ? 1.854 3.792 -5.857 1.00 97.88 175 LEU A O 1
ATOM 1395 N N . GLY A 1 176 ? 3.772 3.254 -6.899 1.00 95.19 176 GLY A N 1
ATOM 1396 C CA . GLY A 1 176 ? 4.100 2.095 -6.065 1.00 95.19 176 GLY A CA 1
ATOM 1397 C C . GLY A 1 176 ? 5.263 2.312 -5.094 1.00 95.19 176 GLY A C 1
ATOM 1398 O O . GLY A 1 176 ? 5.693 1.330 -4.493 1.00 95.19 176 GLY A O 1
ATOM 1399 N N . GLN A 1 177 ? 5.810 3.533 -4.991 1.00 95.75 177 GLN A N 1
ATOM 1400 C CA . GLN A 1 177 ? 7.035 3.840 -4.227 1.00 95.75 177 GLN A CA 1
ATOM 1401 C C . GLN A 1 177 ? 8.171 2.838 -4.493 1.00 95.75 177 GLN A C 1
ATOM 1403 O O . GLN A 1 177 ? 8.717 2.191 -3.597 1.00 95.75 177 GLN A O 1
ATOM 1408 N N . ILE A 1 178 ? 8.540 2.700 -5.768 1.00 96.75 178 ILE A N 1
ATOM 1409 C CA . ILE A 1 178 ? 9.644 1.838 -6.197 1.00 96.75 178 ILE A CA 1
ATOM 1410 C C . ILE A 1 178 ? 10.917 2.348 -5.538 1.00 96.75 178 ILE A C 1
ATOM 1412 O O . ILE A 1 178 ? 11.285 3.508 -5.698 1.00 96.75 178 ILE A O 1
ATOM 1416 N N . THR A 1 179 ? 11.541 1.484 -4.743 1.00 95.44 179 THR A N 1
ATOM 1417 C CA . THR A 1 179 ? 12.582 1.889 -3.798 1.00 95.44 179 THR A CA 1
ATOM 1418 C C . THR A 1 179 ? 13.976 1.542 -4.307 1.00 95.44 179 THR A C 1
ATOM 1420 O O . THR A 1 179 ? 14.243 0.410 -4.719 1.00 95.44 179 THR A O 1
ATOM 1423 N N . ILE A 1 180 ? 14.877 2.510 -4.196 1.00 95.88 180 ILE A N 1
ATOM 1424 C CA . ILE A 1 180 ? 16.326 2.333 -4.233 1.00 95.88 180 ILE A CA 1
ATOM 1425 C C . ILE A 1 180 ? 16.838 2.602 -2.821 1.00 95.88 180 ILE A C 1
ATOM 1427 O O . ILE A 1 180 ? 16.521 3.637 -2.235 1.00 95.88 180 ILE A O 1
ATOM 1431 N N . ALA A 1 181 ? 17.597 1.673 -2.252 1.00 93.69 181 ALA A N 1
ATOM 1432 C CA . ALA A 1 181 ? 18.203 1.841 -0.939 1.00 93.69 181 ALA A CA 1
ATOM 1433 C C . ALA A 1 181 ? 19.719 1.916 -1.052 1.00 93.69 181 ALA A C 1
ATOM 1435 O O . ALA A 1 181 ? 20.325 1.194 -1.842 1.00 93.69 181 ALA A O 1
ATOM 1436 N N . TYR A 1 182 ? 20.322 2.732 -0.197 1.00 94.25 182 TYR A N 1
ATOM 1437 C CA . TYR A 1 182 ? 21.741 3.051 -0.224 1.00 94.25 182 TYR A CA 1
ATOM 1438 C C . TYR A 1 182 ? 22.437 2.594 1.062 1.00 94.25 182 TYR A C 1
ATOM 1440 O O . TYR A 1 182 ? 21.842 2.555 2.145 1.00 94.25 182 TYR A O 1
ATOM 1448 N N . ASN A 1 183 ? 23.710 2.238 0.935 1.00 92.19 183 ASN A N 1
ATOM 1449 C CA . ASN A 1 183 ? 24.631 2.041 2.047 1.00 92.19 183 ASN A CA 1
ATOM 1450 C C . ASN A 1 183 ? 25.133 3.396 2.579 1.00 92.19 183 ASN A C 1
ATOM 1452 O O . ASN A 1 183 ? 24.917 4.451 1.983 1.00 92.19 183 ASN A O 1
ATOM 1456 N N . LYS A 1 184 ? 25.842 3.384 3.715 1.00 89.56 184 LYS A N 1
ATOM 1457 C CA . LYS A 1 184 ? 26.381 4.610 4.343 1.00 89.56 184 LYS A CA 1
ATOM 1458 C C . LYS A 1 184 ? 27.432 5.339 3.489 1.00 89.56 184 LYS A C 1
ATOM 1460 O O . LYS A 1 184 ? 27.656 6.537 3.700 1.00 89.56 184 LYS A O 1
ATOM 1465 N N . ASP A 1 185 ? 28.077 4.610 2.582 1.00 90.25 185 ASP A N 1
ATOM 1466 C CA . ASP A 1 185 ? 29.049 5.106 1.601 1.00 90.25 185 ASP A CA 1
ATOM 1467 C C . ASP A 1 185 ? 28.389 5.646 0.317 1.00 90.25 185 ASP A C 1
ATOM 1469 O O . ASP A 1 185 ? 29.076 6.208 -0.527 1.00 90.25 185 ASP A O 1
ATOM 1473 N N . GLY A 1 186 ? 27.061 5.528 0.184 1.00 88.44 186 GLY A N 1
ATOM 1474 C CA . GLY A 1 186 ? 26.298 5.976 -0.981 1.00 88.44 186 GLY A CA 1
ATOM 1475 C C . GLY A 1 186 ? 26.139 4.930 -2.088 1.00 8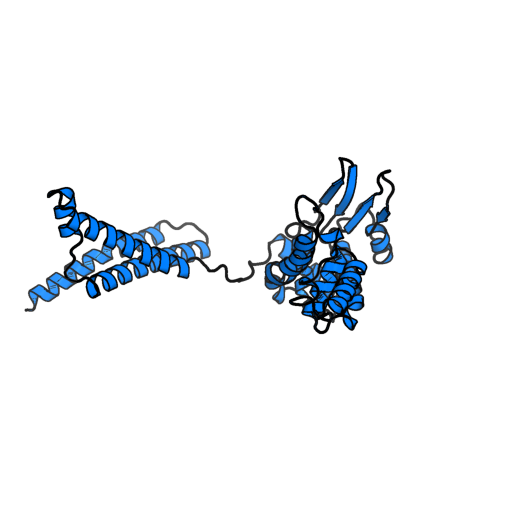8.44 186 GLY A C 1
ATOM 1476 O O . GLY A 1 186 ? 25.402 5.185 -3.038 1.00 88.44 186 GLY A O 1
ATOM 1477 N N . SER A 1 187 ? 26.760 3.752 -1.969 1.00 92.88 187 SER A N 1
ATOM 1478 C CA . SER A 1 187 ? 26.557 2.654 -2.921 1.00 92.88 187 SER A CA 1
ATOM 1479 C C . SER A 1 187 ? 25.132 2.090 -2.834 1.00 92.88 187 SER A C 1
ATOM 1481 O O . SER A 1 187 ? 24.512 2.091 -1.766 1.00 92.88 187 SER A O 1
ATOM 1483 N N . GLU A 1 188 ? 24.587 1.605 -3.953 1.00 95.00 188 GLU A N 1
ATOM 1484 C CA . GLU A 1 188 ? 23.268 0.966 -3.967 1.00 95.00 188 GLU A CA 1
ATOM 1485 C C . GLU A 1 188 ? 23.313 -0.369 -3.213 1.00 95.00 188 GLU A C 1
ATOM 1487 O O . GLU A 1 188 ? 24.040 -1.291 -3.574 1.00 95.00 188 GLU A O 1
ATOM 1492 N N . ARG A 1 189 ? 22.495 -0.491 -2.166 1.00 93.25 189 ARG A N 1
ATOM 1493 C CA . ARG A 1 189 ? 22.288 -1.746 -1.434 1.00 93.25 189 ARG A CA 1
ATOM 1494 C C . ARG A 1 189 ? 21.296 -2.649 -2.156 1.00 93.25 189 ARG A C 1
ATOM 1496 O O . ARG A 1 189 ? 21.487 -3.857 -2.220 1.00 93.25 189 ARG A O 1
ATOM 1503 N N . PHE A 1 190 ? 20.207 -2.065 -2.650 1.00 93.00 190 PHE A N 1
ATOM 1504 C CA . PHE A 1 190 ? 19.280 -2.725 -3.563 1.00 93.00 190 PHE A CA 1
ATOM 1505 C C . PHE A 1 190 ? 18.525 -1.688 -4.392 1.00 93.00 190 PHE A C 1
ATOM 1507 O O . PHE A 1 190 ? 18.290 -0.566 -3.939 1.00 93.00 190 PHE A O 1
ATOM 1514 N N . ASN A 1 191 ? 18.103 -2.095 -5.587 1.00 95.38 191 ASN A N 1
ATOM 1515 C CA . ASN A 1 191 ? 17.409 -1.241 -6.539 1.00 95.38 191 ASN A CA 1
ATOM 1516 C C . ASN A 1 191 ? 16.222 -1.993 -7.154 1.00 95.38 191 ASN A C 1
ATOM 1518 O O . ASN A 1 191 ? 16.380 -2.836 -8.042 1.00 95.38 191 ASN A O 1
ATOM 1522 N N . ASN A 1 192 ? 15.013 -1.689 -6.674 1.00 95.31 192 ASN A N 1
ATOM 1523 C CA . ASN A 1 192 ? 13.801 -2.340 -7.168 1.00 95.31 192 ASN A CA 1
ATOM 1524 C C . ASN A 1 192 ? 13.464 -1.935 -8.607 1.00 95.31 192 ASN A C 1
ATOM 1526 O O . ASN A 1 192 ? 12.770 -2.684 -9.291 1.00 95.31 192 ASN A O 1
ATOM 1530 N N . PHE A 1 193 ? 13.972 -0.800 -9.097 1.00 97.06 193 PHE A N 1
ATOM 1531 C CA . PHE A 1 193 ? 13.775 -0.411 -10.489 1.00 97.06 193 PHE A CA 1
ATOM 1532 C C . PHE A 1 193 ? 14.543 -1.333 -11.437 1.00 97.06 193 PHE A C 1
ATOM 1534 O O . PHE A 1 193 ? 13.962 -1.831 -12.394 1.00 97.06 193 PHE A O 1
ATOM 1541 N N . VAL A 1 194 ? 15.795 -1.677 -11.118 1.00 95.25 194 VAL A N 1
ATOM 1542 C CA . VAL A 1 194 ? 16.573 -2.659 -11.897 1.00 95.25 194 VAL A CA 1
ATOM 1543 C C . VAL A 1 194 ? 15.865 -4.018 -11.939 1.00 95.25 194 VAL A C 1
ATOM 1545 O O . VAL A 1 194 ? 15.798 -4.663 -12.986 1.00 95.25 194 VAL A O 1
ATOM 1548 N N . ALA A 1 195 ? 15.281 -4.454 -10.818 1.00 91.88 195 ALA A N 1
ATOM 1549 C CA . ALA A 1 195 ? 14.462 -5.665 -10.793 1.00 91.88 195 ALA A CA 1
ATOM 1550 C C . ALA A 1 195 ? 13.191 -5.521 -11.655 1.00 91.88 195 ALA A C 1
ATOM 1552 O O . ALA A 1 195 ? 12.837 -6.448 -12.386 1.00 91.88 195 ALA A O 1
ATOM 1553 N N . ALA A 1 196 ? 12.537 -4.357 -11.623 1.00 94.56 196 ALA A N 1
ATOM 1554 C CA . ALA A 1 196 ? 11.361 -4.061 -12.434 1.00 94.56 196 ALA A CA 1
ATOM 1555 C C . ALA A 1 196 ? 11.661 -4.071 -13.940 1.00 94.56 196 ALA A C 1
ATOM 1557 O O . ALA A 1 196 ? 10.867 -4.606 -14.711 1.00 94.56 196 ALA A O 1
ATOM 1558 N N . GLN A 1 197 ? 12.820 -3.568 -14.370 1.00 95.31 197 GLN A N 1
ATOM 1559 C CA . GLN A 1 197 ? 13.229 -3.568 -15.780 1.00 95.31 197 GLN A CA 1
ATOM 1560 C C . GLN A 1 197 ? 13.370 -4.983 -16.358 1.00 95.31 197 GLN A C 1
ATOM 1562 O O . GLN A 1 197 ? 13.152 -5.200 -17.546 1.00 95.31 197 GLN A O 1
ATOM 1567 N N . ARG A 1 198 ? 13.649 -5.994 -15.525 1.00 92.88 198 ARG A N 1
ATOM 1568 C CA . ARG A 1 198 ? 13.653 -7.399 -15.976 1.00 92.88 198 ARG A CA 1
ATOM 1569 C C . ARG A 1 198 ? 12.253 -7.898 -16.346 1.00 92.88 198 ARG A C 1
ATOM 1571 O O . ARG A 1 198 ? 12.128 -8.783 -17.190 1.00 92.88 198 ARG A O 1
ATOM 1578 N N . LEU A 1 199 ? 11.217 -7.337 -15.720 1.00 91.88 199 LEU A N 1
ATOM 1579 C CA . LEU A 1 199 ? 9.806 -7.638 -15.985 1.00 91.88 199 LEU A CA 1
ATOM 1580 C C . LEU A 1 199 ? 9.234 -6.762 -17.108 1.00 91.88 199 LEU A C 1
ATOM 1582 O O . LEU A 1 199 ? 8.377 -7.211 -17.867 1.00 91.88 199 LEU A O 1
ATOM 1586 N N . PHE A 1 200 ? 9.723 -5.527 -17.218 1.00 95.94 200 PHE A N 1
ATOM 1587 C CA . PHE A 1 200 ? 9.294 -4.521 -18.183 1.00 95.94 200 PHE A CA 1
ATOM 1588 C C . PHE A 1 200 ? 10.520 -4.004 -18.943 1.00 95.94 200 PHE A C 1
ATOM 1590 O O . PHE A 1 200 ? 11.059 -2.952 -18.615 1.00 95.94 200 PHE A O 1
ATOM 1597 N N . ARG A 1 201 ? 10.983 -4.775 -19.938 1.00 93.81 201 ARG A N 1
ATOM 1598 C CA . ARG A 1 201 ? 12.278 -4.550 -20.619 1.00 93.81 201 ARG A CA 1
ATOM 1599 C C . ARG A 1 201 ? 12.408 -3.184 -21.289 1.00 93.81 201 ARG A C 1
ATOM 1601 O O . ARG A 1 201 ? 13.502 -2.635 -21.335 1.00 93.81 201 ARG A O 1
ATOM 1608 N N . ASP A 1 202 ? 11.293 -2.629 -21.748 1.00 95.75 202 ASP A N 1
ATOM 1609 C CA . ASP A 1 202 ? 11.250 -1.320 -22.402 1.00 95.75 202 ASP A CA 1
ATOM 1610 C C . ASP A 1 202 ? 11.143 -0.156 -21.403 1.00 95.75 202 ASP A C 1
ATOM 1612 O O . ASP A 1 202 ? 11.108 1.009 -21.802 1.00 95.75 202 ASP A O 1
ATOM 1616 N N . TRP A 1 203 ? 11.075 -0.440 -20.097 1.00 97.19 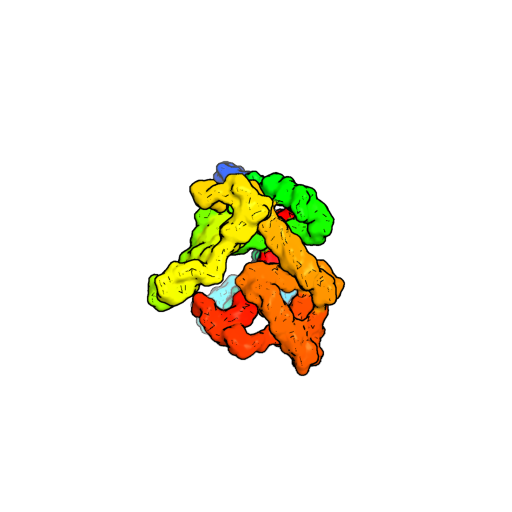203 TRP A N 1
ATOM 1617 C CA . TRP A 1 203 ? 10.995 0.595 -19.078 1.00 97.19 203 TRP A CA 1
ATOM 1618 C C . TRP A 1 203 ? 12.373 1.199 -18.815 1.00 97.19 203 TRP A C 1
ATOM 1620 O O . TRP A 1 203 ? 13.256 0.552 -18.254 1.00 97.19 203 TRP A O 1
ATOM 1630 N N . LYS A 1 204 ? 12.567 2.456 -19.213 1.00 96.69 204 LYS A N 1
ATOM 1631 C CA . LYS A 1 204 ? 13.826 3.191 -19.027 1.00 96.69 204 LYS A CA 1
ATOM 1632 C C . LYS A 1 204 ? 13.733 4.176 -17.865 1.00 96.69 204 LYS A C 1
ATOM 1634 O O . LYS A 1 204 ? 12.640 4.596 -17.490 1.00 96.69 204 LYS A O 1
ATOM 1639 N N . TRP A 1 205 ? 14.877 4.552 -17.295 1.00 96.31 205 TRP A N 1
ATOM 1640 C CA . TRP A 1 205 ? 14.939 5.453 -16.138 1.00 96.31 205 TRP A CA 1
ATOM 1641 C C . TRP A 1 205 ? 14.371 6.850 -16.429 1.00 96.31 205 TRP A C 1
ATOM 1643 O O . TRP A 1 205 ? 13.730 7.474 -15.575 1.00 96.31 205 TRP A O 1
ATOM 1653 N N . GLU A 1 206 ? 14.559 7.335 -17.652 1.00 96.75 206 GLU A N 1
ATOM 1654 C CA . GLU A 1 206 ? 14.036 8.616 -18.129 1.00 96.75 206 GLU A CA 1
ATOM 1655 C C . GLU A 1 206 ? 12.498 8.615 -18.123 1.00 96.75 206 GLU A C 1
ATOM 1657 O O . GLU A 1 206 ? 11.873 9.638 -17.849 1.00 96.75 206 GLU A O 1
ATOM 1662 N N . ASP A 1 207 ? 11.901 7.436 -18.321 1.00 96.50 207 ASP A N 1
ATOM 1663 C CA . ASP A 1 207 ? 10.462 7.171 -18.293 1.00 96.50 207 ASP A CA 1
ATOM 1664 C C . ASP A 1 207 ? 10.032 6.432 -17.006 1.00 96.50 207 ASP A C 1
ATOM 1666 O O . ASP A 1 207 ? 9.016 5.735 -16.956 1.00 96.50 207 ASP A O 1
ATOM 1670 N N . ARG A 1 208 ? 10.789 6.568 -15.904 1.00 96.88 208 ARG A N 1
ATOM 1671 C CA . ARG A 1 208 ? 10.496 5.874 -14.628 1.00 96.88 208 ARG A CA 1
ATOM 1672 C C . ARG A 1 208 ? 9.117 6.194 -14.041 1.00 96.88 208 ARG A C 1
ATOM 1674 O O . ARG A 1 208 ? 8.619 5.455 -13.199 1.00 96.88 208 ARG A O 1
ATOM 1681 N N . PHE A 1 209 ? 8.489 7.282 -14.488 1.00 98.00 209 PHE A N 1
ATOM 1682 C CA . PHE A 1 209 ? 7.140 7.671 -14.084 1.00 98.00 209 PHE A CA 1
ATOM 1683 C C . PHE A 1 209 ? 6.042 7.192 -15.045 1.00 98.00 209 PHE A C 1
ATOM 1685 O O . PHE A 1 209 ? 4.883 7.540 -14.858 1.00 98.00 209 PHE A O 1
ATOM 1692 N N . ASN A 1 210 ? 6.334 6.321 -16.009 1.00 97.88 210 ASN A N 1
ATOM 1693 C CA . ASN A 1 210 ? 5.305 5.743 -16.867 1.00 97.88 210 ASN A CA 1
ATOM 1694 C C . ASN A 1 210 ? 4.230 4.984 -16.072 1.00 97.88 210 ASN A C 1
ATOM 1696 O O . ASN A 1 210 ? 4.486 3.921 -15.501 1.00 97.88 210 ASN A O 1
ATOM 1700 N N . VAL A 1 211 ? 2.997 5.487 -16.081 1.00 98.00 211 VAL A N 1
ATOM 1701 C CA . VAL A 1 211 ? 1.878 4.912 -15.315 1.00 98.00 211 VAL A CA 1
ATOM 1702 C C . VAL A 1 211 ? 1.647 3.429 -15.617 1.00 98.00 211 VAL A C 1
ATOM 1704 O O . VAL A 1 211 ? 1.374 2.661 -14.696 1.00 98.00 211 VAL A O 1
ATOM 1707 N N . LYS A 1 212 ? 1.770 2.992 -16.879 1.00 98.00 212 LYS A N 1
ATOM 1708 C CA . LYS A 1 212 ? 1.523 1.586 -17.249 1.00 98.00 212 LYS A CA 1
ATOM 1709 C C . LYS A 1 212 ? 2.533 0.662 -16.578 1.00 98.00 212 LYS A C 1
ATOM 1711 O O . LYS A 1 212 ? 2.138 -0.357 -16.011 1.00 98.00 212 LYS A O 1
ATOM 1716 N N . TYR A 1 213 ? 3.812 1.030 -16.604 1.00 98.38 213 TYR A N 1
ATOM 1717 C CA . TYR A 1 213 ? 4.858 0.235 -15.967 1.00 98.38 213 TYR A CA 1
ATOM 1718 C C . TYR A 1 213 ? 4.786 0.296 -14.444 1.00 98.38 213 TYR A C 1
ATOM 1720 O O . TYR A 1 213 ? 4.880 -0.742 -13.794 1.00 98.38 213 TYR A O 1
ATOM 1728 N N . GLN A 1 214 ? 4.517 1.471 -13.870 1.00 98.25 214 GLN A N 1
ATOM 1729 C CA . GLN A 1 214 ? 4.338 1.625 -12.426 1.00 98.25 214 GLN A CA 1
ATOM 1730 C C . GLN A 1 214 ? 3.212 0.738 -11.878 1.00 98.25 214 GLN A C 1
ATOM 1732 O O . GLN A 1 214 ? 3.405 0.005 -10.906 1.00 98.25 214 GLN A O 1
ATOM 1737 N N . LEU A 1 215 ? 2.041 0.772 -12.518 1.00 98.50 215 LEU A N 1
ATOM 1738 C CA . LEU A 1 215 ? 0.886 -0.022 -12.100 1.00 98.50 215 LEU A CA 1
ATOM 1739 C C . LEU A 1 215 ? 1.089 -1.514 -12.385 1.00 98.50 215 LEU A C 1
ATOM 1741 O O . LEU A 1 215 ? 0.767 -2.344 -11.536 1.00 98.50 215 LEU A O 1
ATOM 1745 N N . GLY A 1 216 ? 1.679 -1.867 -13.531 1.00 98.25 216 GLY A N 1
ATOM 1746 C CA . GLY A 1 216 ? 2.065 -3.246 -13.836 1.00 98.25 216 GLY A CA 1
ATOM 1747 C C . GLY A 1 216 ? 3.018 -3.822 -12.787 1.00 98.25 216 GLY A C 1
ATOM 1748 O O . GLY A 1 216 ? 2.794 -4.924 -12.284 1.00 98.25 216 GLY A O 1
ATOM 1749 N N . TYR A 1 217 ? 4.041 -3.057 -12.403 1.00 98.06 217 TYR A N 1
ATOM 1750 C CA . TYR A 1 217 ? 4.985 -3.434 -11.357 1.00 98.06 217 TYR A CA 1
ATOM 1751 C C . TYR A 1 217 ? 4.298 -3.631 -10.004 1.00 98.06 217 TYR A C 1
ATOM 1753 O O . TYR A 1 217 ? 4.531 -4.653 -9.354 1.00 98.06 217 TYR A O 1
ATOM 1761 N N . ALA A 1 218 ? 3.412 -2.714 -9.600 1.00 98.25 218 ALA A N 1
ATOM 1762 C CA . ALA A 1 218 ? 2.656 -2.851 -8.357 1.00 98.25 218 ALA A CA 1
ATOM 1763 C C . ALA A 1 218 ? 1.828 -4.149 -8.343 1.00 98.25 218 ALA A C 1
ATOM 1765 O O . ALA A 1 218 ? 1.863 -4.893 -7.362 1.00 98.25 218 ALA A O 1
ATOM 1766 N N . VAL A 1 219 ? 1.140 -4.478 -9.444 1.00 98.62 219 VAL A N 1
ATOM 1767 C CA . VAL A 1 219 ? 0.346 -5.714 -9.561 1.00 98.62 219 VAL A CA 1
ATOM 1768 C C . VAL A 1 219 ? 1.228 -6.962 -9.483 1.00 98.62 219 VAL A C 1
ATOM 1770 O O . VAL A 1 219 ? 0.927 -7.875 -8.713 1.00 98.62 219 VAL A O 1
ATOM 1773 N N . VAL A 1 220 ? 2.320 -7.022 -10.253 1.00 98.25 220 VAL A N 1
ATOM 1774 C CA . VAL A 1 220 ? 3.206 -8.200 -10.282 1.00 98.25 220 VAL A CA 1
ATOM 1775 C C . VAL A 1 220 ? 3.888 -8.415 -8.931 1.00 98.25 220 VAL A C 1
ATOM 1777 O O . VAL A 1 220 ? 3.950 -9.548 -8.451 1.00 98.25 220 VAL A O 1
ATOM 1780 N N . THR A 1 221 ? 4.337 -7.339 -8.286 1.00 97.75 221 THR A N 1
ATOM 1781 C CA . THR A 1 221 ? 4.974 -7.403 -6.964 1.00 97.75 221 THR A CA 1
ATOM 1782 C C . THR A 1 221 ? 3.993 -7.903 -5.908 1.00 97.75 221 THR A C 1
ATOM 1784 O O . THR A 1 221 ? 4.305 -8.836 -5.167 1.00 97.75 221 THR A O 1
ATOM 1787 N N . ASN A 1 222 ? 2.767 -7.368 -5.885 1.00 98.44 222 ASN A N 1
ATOM 1788 C CA . ASN A 1 222 ? 1.731 -7.856 -4.976 1.00 98.44 222 ASN A CA 1
ATOM 1789 C C . ASN A 1 222 ? 1.360 -9.313 -5.244 1.00 98.44 222 ASN A C 1
ATOM 1791 O O . ASN A 1 222 ? 1.265 -10.087 -4.298 1.00 98.44 222 ASN A O 1
ATOM 1795 N N . ARG A 1 223 ? 1.226 -9.724 -6.512 1.00 98.50 223 ARG A N 1
ATOM 1796 C CA . ARG A 1 223 ? 0.988 -11.131 -6.874 1.00 98.50 223 ARG A CA 1
ATOM 1797 C C . ARG A 1 223 ? 2.087 -12.040 -6.328 1.00 98.50 223 ARG A C 1
ATOM 1799 O O . ARG A 1 223 ? 1.790 -13.123 -5.824 1.00 98.50 223 ARG A O 1
ATOM 1806 N N . GLY A 1 224 ? 3.346 -11.618 -6.446 1.00 98.00 224 GLY A N 1
ATOM 1807 C CA . GLY A 1 224 ? 4.500 -12.334 -5.908 1.00 98.00 224 GLY A CA 1
ATOM 1808 C C . GLY A 1 224 ? 4.407 -12.503 -4.393 1.00 98.00 224 GLY A C 1
ATOM 1809 O O . GLY A 1 224 ? 4.436 -13.631 -3.902 1.00 98.00 224 GLY A O 1
ATOM 1810 N N . ASN A 1 225 ? 4.214 -11.401 -3.667 1.00 98.12 225 ASN A N 1
ATOM 1811 C CA . ASN A 1 225 ? 4.093 -11.409 -2.207 1.00 98.12 225 ASN A CA 1
ATOM 1812 C C . ASN A 1 225 ? 2.895 -12.242 -1.732 1.00 98.12 225 ASN A C 1
ATOM 1814 O O . ASN A 1 225 ? 3.041 -13.077 -0.840 1.00 98.12 225 ASN A O 1
ATOM 1818 N N . PHE A 1 226 ? 1.743 -12.093 -2.390 1.00 98.56 226 PHE A N 1
ATOM 1819 C CA . PHE A 1 226 ? 0.526 -12.848 -2.097 1.00 98.56 226 PHE A CA 1
ATOM 1820 C C . PHE A 1 226 ? 0.729 -14.344 -2.244 1.00 98.56 226 PHE A C 1
ATOM 1822 O O . PHE A 1 226 ? 0.370 -15.114 -1.353 1.00 98.56 226 PHE A O 1
ATOM 1829 N N . ARG A 1 227 ? 1.376 -14.773 -3.328 1.00 98.06 227 ARG A N 1
ATOM 1830 C CA . ARG A 1 227 ? 1.709 -16.185 -3.538 1.00 98.06 227 ARG A CA 1
ATOM 1831 C C . ARG A 1 227 ? 2.652 -16.725 -2.469 1.00 98.06 227 ARG A C 1
ATOM 1833 O O . ARG A 1 227 ? 2.424 -17.834 -1.995 1.00 98.06 227 ARG A O 1
ATOM 1840 N N . GLN A 1 228 ? 3.659 -15.952 -2.061 1.00 97.44 228 GLN A N 1
ATOM 1841 C CA . GLN A 1 228 ? 4.604 -16.375 -1.020 1.00 97.44 228 GLN A CA 1
ATOM 1842 C C . GLN A 1 228 ? 3.902 -16.637 0.319 1.00 97.44 228 GLN A C 1
ATOM 1844 O O . GLN A 1 228 ? 4.171 -17.646 0.966 1.00 97.44 228 GLN A O 1
ATOM 1849 N N . VAL A 1 229 ? 2.949 -15.785 0.710 1.00 97.81 229 VAL A N 1
ATOM 1850 C CA . VAL A 1 229 ? 2.218 -15.940 1.981 1.00 97.81 229 VAL A CA 1
ATOM 1851 C C . VAL A 1 229 ? 0.990 -16.855 1.883 1.00 97.81 229 VAL A C 1
ATOM 1853 O O . VAL A 1 229 ? 0.407 -17.191 2.911 1.00 97.81 229 VAL A O 1
ATOM 1856 N N . SER A 1 230 ? 0.594 -17.297 0.683 1.00 95.94 230 SER A N 1
ATOM 1857 C CA . SER A 1 230 ? -0.669 -18.027 0.457 1.00 95.94 230 SER A CA 1
ATOM 1858 C C . SER A 1 230 ? -0.785 -19.327 1.254 1.00 95.94 230 SER A C 1
ATOM 1860 O O . SER A 1 230 ? -1.875 -19.676 1.695 1.00 95.94 230 SER A O 1
ATOM 1862 N N . ARG A 1 231 ? 0.332 -20.036 1.464 1.00 95.25 231 ARG A N 1
ATOM 1863 C CA . ARG A 1 231 ? 0.371 -21.268 2.277 1.00 95.25 231 ARG A CA 1
ATOM 1864 C C . ARG A 1 231 ? 0.537 -21.008 3.774 1.00 95.25 231 ARG A C 1
ATOM 1866 O O . ARG A 1 231 ? 0.425 -21.935 4.566 1.00 95.25 231 ARG A O 1
ATOM 1873 N N . LEU A 1 232 ? 0.849 -19.773 4.155 1.00 96.94 232 LEU A N 1
ATOM 1874 C CA . LEU A 1 232 ? 1.065 -19.387 5.547 1.00 96.94 232 LEU A CA 1
ATOM 1875 C C . LEU A 1 232 ? -0.193 -18.810 6.188 1.00 96.94 232 LEU A C 1
ATOM 1877 O O . LEU A 1 232 ? -0.315 -18.874 7.405 1.00 96.94 232 LEU A O 1
ATOM 1881 N N . MET A 1 233 ? -1.079 -18.231 5.377 1.00 98.19 233 MET A N 1
ATOM 1882 C CA . MET A 1 233 ? -2.261 -17.503 5.823 1.00 98.19 233 MET A CA 1
ATOM 1883 C C . MET A 1 233 ? -3.541 -18.219 5.384 1.00 98.19 233 MET A C 1
ATOM 1885 O O . MET A 1 233 ? -3.682 -18.623 4.223 1.00 98.19 233 MET A O 1
ATOM 1889 N N . ARG A 1 234 ? -4.467 -18.351 6.333 1.00 97.19 234 ARG A N 1
ATOM 1890 C CA . ARG A 1 234 ? -5.714 -19.113 6.241 1.00 97.19 234 ARG A CA 1
ATOM 1891 C C . ARG A 1 234 ? -6.656 -18.560 5.175 1.00 97.19 234 ARG A C 1
ATOM 1893 O O . ARG A 1 234 ? -7.151 -19.319 4.349 1.00 97.19 234 ARG A O 1
ATOM 1900 N N . ASP A 1 235 ? -6.884 -17.254 5.196 1.00 97.12 235 ASP A N 1
ATOM 1901 C CA . ASP A 1 235 ? -7.861 -16.556 4.362 1.00 97.12 235 ASP A CA 1
ATOM 1902 C C . ASP A 1 235 ? -7.212 -15.447 3.519 1.00 97.12 235 ASP A C 1
ATOM 1904 O O . ASP A 1 235 ? -6.072 -15.037 3.758 1.00 97.12 235 ASP A O 1
ATOM 1908 N N . ASP A 1 236 ? -7.939 -14.958 2.514 1.00 97.88 236 ASP A N 1
ATOM 1909 C CA . ASP A 1 236 ? -7.407 -13.967 1.581 1.00 97.88 236 ASP A CA 1
ATOM 1910 C C . ASP A 1 236 ? -7.167 -12.587 2.213 1.00 97.88 236 ASP A C 1
ATOM 1912 O O . ASP A 1 236 ? -6.269 -11.883 1.749 1.00 97.88 236 ASP A O 1
ATOM 1916 N N . ASP A 1 237 ? -7.910 -12.180 3.253 1.00 97.44 237 ASP A N 1
ATOM 1917 C CA . ASP A 1 237 ? -7.658 -10.901 3.941 1.00 97.44 237 ASP A CA 1
ATOM 1918 C C . ASP A 1 237 ? -6.325 -10.983 4.693 1.00 97.44 237 ASP A C 1
ATOM 1920 O O . ASP A 1 237 ? -5.440 -10.145 4.499 1.00 97.44 237 ASP A O 1
ATOM 1924 N N . SER A 1 238 ? -6.111 -12.070 5.437 1.00 98.25 238 SER A N 1
ATOM 1925 C CA . SER A 1 238 ? -4.833 -12.362 6.087 1.00 98.25 238 SER A CA 1
ATOM 1926 C C . SER A 1 238 ? -3.678 -12.437 5.082 1.00 98.25 238 SER A C 1
ATOM 1928 O O . SER A 1 238 ? -2.604 -11.883 5.338 1.00 98.25 238 SER A O 1
ATOM 1930 N N . ARG A 1 239 ? -3.886 -13.066 3.913 1.00 98.50 239 ARG A N 1
ATOM 1931 C CA . ARG A 1 239 ? -2.889 -13.088 2.827 1.00 98.50 239 ARG A CA 1
ATOM 1932 C C . ARG A 1 239 ? -2.584 -11.683 2.333 1.00 98.50 239 ARG A C 1
ATOM 1934 O O . ARG A 1 239 ? -1.411 -11.341 2.210 1.00 98.50 239 ARG A O 1
ATOM 1941 N N . TRP A 1 240 ? -3.588 -10.848 2.090 1.00 98.44 240 TRP A N 1
ATOM 1942 C CA . TRP A 1 240 ? -3.370 -9.472 1.652 1.00 98.44 240 TRP A CA 1
ATOM 1943 C C . TRP A 1 240 ? -2.598 -8.648 2.672 1.00 98.44 240 TRP A C 1
ATOM 1945 O O . TRP A 1 240 ? -1.601 -8.025 2.314 1.00 98.44 240 TRP A O 1
ATOM 1955 N N . ARG A 1 241 ? -2.985 -8.683 3.949 1.00 98.56 241 ARG A N 1
ATOM 1956 C CA . ARG A 1 241 ? -2.291 -7.920 4.997 1.00 98.56 241 ARG A CA 1
ATOM 1957 C C . ARG A 1 241 ? -0.838 -8.361 5.153 1.00 98.56 241 ARG A C 1
ATOM 1959 O O . ARG A 1 241 ? 0.055 -7.515 5.190 1.00 98.56 241 ARG A O 1
ATOM 1966 N N . ALA A 1 242 ? -0.583 -9.670 5.144 1.00 98.31 242 ALA A N 1
ATOM 1967 C CA . ALA A 1 242 ? 0.776 -10.204 5.154 1.00 98.31 242 ALA A CA 1
ATOM 1968 C C . ALA A 1 242 ? 1.565 -9.811 3.889 1.00 98.31 242 ALA A C 1
ATOM 1970 O O . ALA A 1 242 ? 2.746 -9.485 3.979 1.00 98.31 242 ALA A O 1
ATOM 1971 N N . SER A 1 243 ? 0.920 -9.778 2.719 1.00 98.44 243 SER A N 1
ATOM 1972 C CA . SER A 1 243 ? 1.540 -9.361 1.450 1.00 98.44 243 SER A CA 1
ATOM 1973 C C . SER A 1 243 ? 1.921 -7.889 1.435 1.00 98.44 243 SER A C 1
ATOM 1975 O O . SER A 1 243 ? 2.989 -7.539 0.941 1.00 98.44 243 SER A O 1
ATOM 1977 N N . LEU A 1 244 ? 1.064 -7.035 1.994 1.00 98.44 244 LEU A N 1
ATOM 1978 C CA . LEU A 1 244 ? 1.306 -5.606 2.157 1.00 98.44 244 LEU A CA 1
ATOM 1979 C C . LEU A 1 244 ? 2.478 -5.362 3.115 1.00 98.44 244 LEU A C 1
ATOM 1981 O O . LEU A 1 244 ? 3.358 -4.556 2.825 1.00 98.44 244 LEU A O 1
ATOM 1985 N N . VAL A 1 245 ? 2.567 -6.121 4.210 1.00 97.50 245 VAL A N 1
ATOM 1986 C CA . VAL A 1 245 ? 3.751 -6.070 5.081 1.00 97.50 245 VAL A CA 1
ATOM 1987 C C . VAL A 1 245 ? 4.995 -6.592 4.370 1.00 97.50 245 VAL A C 1
ATOM 1989 O O . VAL A 1 245 ? 6.054 -5.988 4.505 1.00 97.50 245 VAL A O 1
ATOM 1992 N N . ALA A 1 246 ? 4.894 -7.655 3.571 1.00 97.19 246 ALA A N 1
ATOM 1993 C CA . ALA A 1 246 ? 6.016 -8.123 2.762 1.00 97.19 246 ALA A CA 1
ATOM 1994 C C . ALA A 1 246 ? 6.456 -7.077 1.722 1.00 97.19 246 ALA A C 1
ATOM 1996 O O . ALA A 1 246 ? 7.650 -6.941 1.471 1.00 97.19 246 ALA A O 1
ATOM 1997 N N . TYR A 1 247 ? 5.517 -6.308 1.166 1.00 96.50 247 TYR A N 1
ATOM 1998 C CA . TYR A 1 247 ? 5.801 -5.203 0.251 1.00 96.50 247 TYR A CA 1
ATOM 1999 C C . TYR A 1 247 ? 6.571 -4.080 0.955 1.00 96.50 247 TYR A C 1
ATOM 2001 O O . TYR A 1 247 ? 7.580 -3.609 0.442 1.00 96.50 247 TYR A O 1
ATOM 2009 N N . ASN A 1 248 ? 6.120 -3.678 2.146 1.00 93.94 248 ASN A N 1
ATOM 2010 C CA . ASN A 1 248 ? 6.682 -2.543 2.877 1.00 93.94 248 ASN A CA 1
ATOM 2011 C C . ASN A 1 248 ? 7.959 -2.879 3.672 1.00 93.94 248 ASN A C 1
ATOM 2013 O O . ASN A 1 248 ? 8.855 -2.051 3.799 1.00 93.94 248 ASN A O 1
ATOM 2017 N N . ALA A 1 249 ? 8.044 -4.087 4.230 1.00 91.31 249 ALA A N 1
ATOM 2018 C CA . ALA A 1 249 ? 9.064 -4.486 5.201 1.00 91.31 249 ALA A CA 1
ATOM 2019 C C . ALA A 1 249 ? 9.762 -5.816 4.856 1.00 91.31 249 ALA A C 1
ATOM 2021 O O . ALA A 1 249 ? 10.528 -6.338 5.672 1.00 91.31 249 ALA A O 1
ATOM 2022 N N . GLY A 1 250 ? 9.508 -6.373 3.671 1.00 93.06 250 GLY A N 1
ATOM 2023 C CA . GLY A 1 250 ? 10.098 -7.623 3.198 1.00 93.06 250 GLY A CA 1
ATOM 2024 C C . GLY A 1 250 ? 9.419 -8.879 3.752 1.00 93.06 250 GLY A C 1
ATOM 2025 O O . GLY A 1 250 ? 8.953 -8.926 4.891 1.00 93.06 250 GLY A O 1
ATOM 2026 N N . TYR A 1 251 ? 9.410 -9.948 2.951 1.00 96.19 251 TYR A N 1
ATOM 2027 C CA . TYR A 1 251 ? 8.811 -11.240 3.315 1.00 96.19 251 TYR A CA 1
ATOM 2028 C C . TYR A 1 251 ? 9.414 -11.857 4.590 1.00 96.19 251 TYR A C 1
ATOM 2030 O O . TYR A 1 251 ? 8.697 -12.451 5.397 1.00 96.19 251 TYR A O 1
ATOM 2038 N N . GLY A 1 252 ? 10.712 -11.642 4.837 1.00 95.88 252 GLY A N 1
ATOM 2039 C CA . GLY A 1 252 ? 11.381 -12.094 6.060 1.00 95.88 252 GLY A CA 1
ATOM 2040 C C . GLY A 1 252 ? 10.726 -11.569 7.343 1.00 95.88 252 GLY A C 1
ATOM 2041 O O . GLY A 1 252 ? 10.655 -12.298 8.330 1.00 95.88 252 GLY A O 1
ATOM 2042 N N . THR A 1 253 ? 10.159 -10.357 7.319 1.00 95.00 253 THR A N 1
ATOM 2043 C CA . THR A 1 253 ? 9.407 -9.800 8.456 1.00 95.00 253 THR A CA 1
ATOM 2044 C C . THR A 1 253 ? 8.173 -10.646 8.780 1.00 95.00 253 THR A C 1
ATOM 2046 O O . THR A 1 253 ? 7.905 -10.928 9.949 1.00 95.00 253 THR A O 1
ATOM 2049 N N . VAL A 1 254 ? 7.444 -11.105 7.757 1.00 97.38 254 VAL A N 1
ATOM 2050 C CA . VAL A 1 254 ? 6.262 -11.964 7.930 1.00 97.38 254 VAL A CA 1
ATOM 2051 C C . VAL A 1 254 ? 6.663 -13.304 8.547 1.00 97.38 254 VAL A C 1
ATOM 2053 O O . VAL A 1 254 ? 6.026 -13.756 9.497 1.00 97.38 254 VAL A O 1
ATOM 2056 N N . LEU A 1 255 ? 7.751 -13.913 8.064 1.00 97.81 255 LEU A N 1
ATOM 2057 C CA . LEU A 1 255 ? 8.265 -15.177 8.600 1.00 97.81 255 LEU A CA 1
ATOM 2058 C C . LEU A 1 255 ? 8.702 -15.059 10.064 1.00 97.81 255 LEU A C 1
ATOM 2060 O O . LEU A 1 255 ? 8.360 -15.915 10.879 1.00 97.81 255 LEU A O 1
ATOM 2064 N N . GLN A 1 256 ? 9.418 -13.986 10.407 1.00 97.00 256 GLN A N 1
ATOM 2065 C CA . GLN A 1 256 ? 9.869 -13.724 11.774 1.00 97.00 256 GLN A CA 1
ATOM 2066 C C . GLN A 1 256 ? 8.691 -13.558 12.736 1.00 97.00 256 GLN A C 1
ATOM 2068 O O . GLN A 1 256 ? 8.656 -14.205 13.783 1.00 97.00 256 GLN A O 1
ATOM 2073 N N . ARG A 1 257 ? 7.693 -12.746 12.362 1.00 96.88 257 ARG A N 1
ATOM 2074 C CA . ARG A 1 257 ? 6.480 -12.577 13.170 1.00 96.88 257 ARG A CA 1
ATOM 2075 C C . ARG A 1 257 ? 5.689 -13.866 13.293 1.00 96.88 257 ARG A C 1
ATOM 2077 O O . ARG A 1 257 ? 5.232 -14.184 14.382 1.00 96.88 257 ARG A O 1
ATOM 2084 N N . ARG A 1 258 ? 5.583 -14.650 12.220 1.00 97.81 258 ARG A N 1
ATOM 2085 C CA . ARG A 1 258 ? 4.932 -15.961 12.269 1.00 97.81 258 ARG A CA 1
ATOM 2086 C C . ARG A 1 258 ? 5.628 -16.905 13.253 1.00 97.81 258 ARG A C 1
ATOM 2088 O O . ARG A 1 258 ? 4.960 -17.524 14.072 1.00 97.81 258 ARG A O 1
ATOM 2095 N N . ALA A 1 259 ? 6.956 -17.002 13.200 1.00 97.81 259 ALA A N 1
ATOM 2096 C CA . ALA A 1 259 ? 7.727 -17.824 14.134 1.00 97.81 259 ALA A CA 1
ATOM 2097 C C . ALA A 1 259 ? 7.561 -17.355 15.589 1.00 97.81 259 ALA A C 1
ATOM 2099 O O . ALA A 1 259 ? 7.494 -18.172 16.506 1.00 97.81 259 ALA A O 1
ATOM 2100 N N . LEU A 1 260 ? 7.470 -16.041 15.809 1.00 97.56 260 LEU A N 1
ATOM 2101 C CA . LEU A 1 260 ? 7.175 -15.485 17.125 1.00 97.56 260 LEU A CA 1
ATOM 2102 C C . LEU A 1 260 ? 5.751 -15.825 17.585 1.00 97.56 260 LEU A C 1
ATOM 2104 O O . LEU A 1 260 ? 5.603 -16.308 18.698 1.00 97.56 260 LEU A O 1
ATOM 2108 N N . ALA A 1 261 ? 4.739 -15.675 16.728 1.00 97.94 261 ALA A N 1
ATOM 2109 C CA . ALA A 1 261 ? 3.353 -16.027 17.043 1.00 97.94 261 ALA A CA 1
ATOM 2110 C C . ALA A 1 261 ? 3.217 -17.492 17.486 1.00 97.94 261 ALA A C 1
ATOM 2112 O O . ALA A 1 261 ? 2.611 -17.753 18.522 1.00 97.94 261 ALA A O 1
ATOM 2113 N N . ILE A 1 262 ? 3.877 -18.423 16.781 1.00 97.94 262 ILE A N 1
ATOM 2114 C CA . ILE A 1 262 ? 3.922 -19.846 17.163 1.00 97.94 262 ILE A CA 1
ATOM 2115 C C . ILE A 1 262 ? 4.486 -20.016 18.578 1.00 97.94 262 ILE A C 1
ATOM 2117 O O . ILE A 1 262 ? 3.875 -20.688 19.403 1.00 97.94 262 ILE A O 1
ATOM 2121 N N . ARG A 1 263 ? 5.631 -19.389 18.878 1.00 97.62 263 ARG A N 1
ATOM 2122 C CA . ARG A 1 263 ? 6.269 -19.484 20.205 1.00 97.62 263 ARG A CA 1
ATOM 2123 C C . ARG A 1 263 ? 5.447 -18.831 21.313 1.00 97.62 263 ARG A C 1
ATOM 2125 O O . ARG A 1 263 ? 5.517 -19.268 22.452 1.00 97.62 263 ARG A O 1
ATOM 2132 N N . SER A 1 264 ? 4.690 -17.792 20.981 1.00 96.88 264 SER A N 1
ATOM 2133 C CA . SER A 1 264 ? 3.846 -17.055 21.920 1.00 96.88 264 SER A CA 1
ATOM 2134 C C . SER A 1 264 ? 2.446 -17.657 22.087 1.00 96.88 264 SER A C 1
ATOM 2136 O O . SER A 1 264 ? 1.642 -17.085 22.815 1.00 96.88 264 SER A O 1
ATOM 2138 N N . GLY A 1 265 ? 2.127 -18.772 21.417 1.00 97.00 265 GLY A N 1
ATOM 2139 C CA . GLY A 1 265 ? 0.801 -19.397 21.493 1.00 97.00 265 GLY A CA 1
ATOM 2140 C C . GLY A 1 265 ? -0.318 -18.576 20.837 1.00 97.00 265 GLY A C 1
ATOM 2141 O O . GLY A 1 265 ? -1.492 -18.784 21.127 1.00 97.00 265 GLY A O 1
ATOM 2142 N N . VAL A 1 266 ? 0.033 -17.640 19.954 1.00 97.25 266 VAL A N 1
ATOM 2143 C CA . VAL A 1 266 ? -0.906 -16.777 19.224 1.00 97.25 266 VAL A CA 1
ATOM 2144 C C . VAL A 1 266 ? -1.151 -17.366 17.826 1.00 97.25 266 VAL A C 1
ATOM 2146 O O . VAL A 1 266 ? -0.223 -17.933 17.239 1.00 97.25 266 VAL A O 1
ATOM 2149 N N . PRO A 1 267 ? -2.359 -17.236 17.235 1.00 98.19 267 PRO A N 1
ATOM 2150 C CA . PRO A 1 267 ? -2.621 -17.715 15.881 1.00 98.19 267 PRO A CA 1
ATOM 2151 C C . PRO A 1 267 ? -1.592 -17.214 14.855 1.00 98.19 267 PRO A C 1
ATOM 2153 O O . PRO A 1 267 ? -1.437 -16.017 14.623 1.00 98.19 267 PRO A O 1
ATOM 2156 N N . ALA A 1 268 ? -0.898 -18.155 14.216 1.00 98.06 268 ALA A N 1
ATOM 2157 C CA . ALA A 1 268 ? 0.193 -17.885 13.276 1.00 98.06 268 ALA A CA 1
ATOM 2158 C C . ALA A 1 268 ? -0.222 -18.020 11.797 1.00 98.06 268 ALA A C 1
ATOM 2160 O O . ALA A 1 268 ? 0.625 -18.046 10.901 1.00 98.06 268 ALA A O 1
ATOM 2161 N N . ASP A 1 269 ? -1.522 -18.160 11.552 1.00 98.25 269 ASP A N 1
ATOM 2162 C CA . ASP A 1 269 ? -2.134 -18.367 10.242 1.00 98.25 269 ASP A CA 1
ATOM 2163 C C . ASP A 1 269 ? -3.082 -17.234 9.833 1.00 98.25 269 ASP A C 1
ATOM 2165 O O . ASP A 1 269 ? -3.787 -17.343 8.832 1.00 98.25 269 ASP A O 1
ATOM 2169 N N . ARG A 1 270 ? -3.111 -16.142 10.599 1.00 97.94 270 ARG A N 1
ATOM 2170 C CA . ARG A 1 270 ? -3.925 -14.960 10.321 1.00 97.94 270 ARG A CA 1
ATOM 2171 C C . ARG A 1 270 ? -3.178 -13.689 10.692 1.00 97.94 270 ARG A C 1
ATOM 2173 O O . ARG A 1 270 ? -2.328 -13.703 11.583 1.00 97.94 270 ARG A O 1
ATOM 2180 N N . TRP A 1 271 ? -3.504 -12.585 10.026 1.00 97.25 271 TRP A N 1
ATOM 2181 C CA . TRP A 1 271 ? -2.900 -11.300 10.376 1.00 97.25 271 TRP A CA 1
ATOM 2182 C C . TRP A 1 271 ? -3.569 -10.680 11.604 1.00 97.25 271 TRP A C 1
ATOM 2184 O O . TRP A 1 271 ? -2.899 -10.472 12.611 1.00 97.25 271 TRP A O 1
ATOM 2194 N N . VAL A 1 272 ? -4.877 -10.414 11.518 1.00 96.56 272 VAL A N 1
ATOM 2195 C CA . VAL A 1 272 ? -5.656 -9.772 12.587 1.00 96.56 272 VAL A CA 1
ATOM 2196 C C . VAL A 1 272 ? -5.930 -10.758 13.719 1.00 96.56 272 VAL A C 1
ATOM 2198 O O . VAL A 1 272 ? -6.417 -11.865 13.478 1.00 96.56 272 VAL A O 1
ATOM 2201 N N . GLY A 1 273 ? -5.618 -10.357 14.953 1.00 95.94 273 GLY A N 1
ATOM 2202 C CA . GLY A 1 273 ? -5.686 -11.244 16.119 1.00 95.94 273 GLY A CA 1
ATOM 2203 C C . GLY A 1 273 ? -4.656 -12.378 16.054 1.00 95.94 273 GLY A C 1
ATOM 2204 O O . GLY A 1 273 ? -4.878 -13.450 16.615 1.00 95.94 273 GLY A O 1
ATOM 2205 N N . GLY A 1 274 ? -3.568 -12.162 15.313 1.00 97.31 274 GLY A N 1
ATOM 2206 C CA . GLY A 1 274 ? -2.535 -13.149 15.034 1.00 97.31 274 GLY A CA 1
ATOM 2207 C C . GLY A 1 274 ? -1.163 -12.489 14.980 1.00 97.31 274 GLY A C 1
ATOM 2208 O O . GLY A 1 274 ? -0.633 -12.032 15.993 1.00 97.31 274 GLY A O 1
ATOM 2209 N N . LEU A 1 275 ? -0.589 -12.392 13.780 1.00 97.75 275 LEU A N 1
ATOM 2210 C CA . LEU A 1 275 ? 0.723 -11.768 13.557 1.00 97.75 275 LEU A CA 1
ATOM 2211 C C . LEU A 1 275 ? 0.787 -10.280 13.961 1.00 97.75 275 LEU A C 1
ATOM 2213 O O . LEU A 1 275 ? 1.884 -9.750 14.154 1.00 97.75 275 LEU A O 1
ATOM 2217 N N . ASP A 1 276 ? -0.350 -9.593 14.070 1.00 96.44 276 ASP A N 1
ATOM 2218 C CA . ASP A 1 276 ? -0.428 -8.210 14.549 1.00 96.44 276 ASP A CA 1
ATOM 2219 C C . ASP A 1 276 ? -0.281 -8.062 16.076 1.00 96.44 276 ASP A C 1
ATOM 2221 O O . ASP A 1 276 ? 0.033 -6.962 16.536 1.00 96.44 276 ASP A O 1
ATOM 2225 N N . GLN A 1 277 ? -0.437 -9.149 16.842 1.00 96.62 277 GLN A N 1
ATOM 2226 C CA . GLN A 1 277 ? -0.301 -9.180 18.307 1.00 96.62 277 GLN A CA 1
ATOM 2227 C C . GLN A 1 277 ? 1.140 -9.381 18.779 1.00 96.62 277 GLN A C 1
ATOM 2229 O O . GLN A 1 277 ? 1.433 -9.249 19.966 1.00 96.62 277 GLN A O 1
ATOM 2234 N N . VAL A 1 278 ? 2.049 -9.726 17.866 1.00 96.12 278 VAL A N 1
ATOM 2235 C CA . VAL A 1 278 ? 3.448 -9.998 18.191 1.00 96.12 278 VAL A CA 1
ATOM 2236 C C . VAL A 1 278 ? 4.376 -8.996 17.520 1.00 96.12 278 VAL A C 1
ATOM 2238 O O . VAL A 1 278 ? 4.117 -8.505 16.420 1.00 96.12 278 VAL A O 1
ATOM 2241 N N . ALA A 1 279 ? 5.490 -8.708 18.187 1.00 94.06 279 ALA A N 1
ATOM 2242 C CA . ALA A 1 279 ? 6.496 -7.776 17.705 1.00 94.06 279 ALA A CA 1
ATOM 2243 C C . ALA A 1 279 ? 7.898 -8.275 18.048 1.00 94.06 279 ALA A C 1
ATOM 2245 O O . ALA A 1 279 ? 8.174 -8.681 19.177 1.00 94.06 279 ALA A O 1
ATOM 2246 N N . MET A 1 280 ? 8.801 -8.213 17.078 1.00 92.00 280 MET A N 1
ATOM 2247 C CA . MET A 1 280 ? 10.216 -8.492 17.291 1.00 92.00 280 MET A CA 1
ATOM 2248 C C . MET A 1 280 ? 10.846 -7.379 18.137 1.00 92.00 280 MET A C 1
ATOM 2250 O O . MET A 1 280 ? 10.459 -6.217 18.033 1.00 92.00 280 MET A O 1
ATOM 2254 N N . GLY A 1 281 ? 11.888 -7.693 18.913 1.00 88.56 281 GLY A N 1
ATOM 2255 C CA . GLY A 1 281 ? 12.563 -6.693 19.755 1.00 88.56 281 GLY A CA 1
ATOM 2256 C C . GLY A 1 281 ? 13.068 -5.469 18.976 1.00 88.56 281 GLY A C 1
ATOM 2257 O O . GLY A 1 281 ? 12.962 -4.341 19.447 1.00 88.56 281 GLY A O 1
ATOM 2258 N N . TYR A 1 282 ? 13.533 -5.653 17.734 1.00 87.88 282 TYR A N 1
ATOM 2259 C CA . TYR A 1 282 ? 13.970 -4.534 16.892 1.00 87.88 282 TYR A CA 1
ATOM 2260 C C . TYR A 1 282 ? 12.815 -3.640 16.405 1.00 87.88 282 TYR A C 1
ATOM 2262 O O . TYR A 1 282 ? 13.062 -2.497 16.029 1.00 87.88 282 TYR A O 1
ATOM 2270 N N . GLU A 1 283 ? 11.567 -4.124 16.411 1.00 89.94 283 GLU A N 1
ATOM 2271 C CA . GLU A 1 283 ? 10.384 -3.349 16.009 1.00 89.94 283 GLU A CA 1
ATOM 2272 C C . GLU A 1 283 ? 9.931 -2.350 17.079 1.00 89.94 283 GLU A C 1
ATOM 2274 O O . GLU A 1 283 ? 9.092 -1.493 16.801 1.00 89.94 283 GLU A O 1
ATOM 2279 N N . GLN A 1 284 ? 10.516 -2.421 18.276 1.00 88.31 284 GLN A N 1
ATOM 2280 C CA . GLN A 1 284 ? 10.323 -1.421 19.324 1.00 88.31 284 GLN A CA 1
ATOM 2281 C C . GLN A 1 284 ? 11.099 -0.126 19.044 1.00 88.31 284 GLN A C 1
ATOM 2283 O O . GLN A 1 284 ? 10.827 0.908 19.649 1.00 88.31 284 GLN A O 1
ATOM 2288 N N . LYS A 1 285 ? 12.053 -0.153 18.103 1.00 89.00 285 LYS A N 1
ATOM 2289 C CA . LYS A 1 285 ? 12.808 1.035 17.692 1.00 89.00 285 LYS A CA 1
ATOM 2290 C C . LYS A 1 285 ? 11.911 2.038 16.964 1.00 89.00 285 LYS A C 1
ATOM 2292 O O . LYS A 1 285 ? 10.947 1.666 16.287 1.00 89.00 285 LYS A O 1
ATOM 2297 N N . LEU A 1 286 ? 12.274 3.315 17.070 1.00 85.44 286 LEU A N 1
ATOM 2298 C CA . LEU A 1 286 ? 11.621 4.388 16.331 1.00 85.44 286 LEU A CA 1
ATOM 2299 C C . LEU A 1 286 ? 12.147 4.458 14.893 1.00 85.44 286 LEU A C 1
ATOM 2301 O O . LEU A 1 286 ? 13.353 4.448 14.658 1.00 85.44 286 LEU A O 1
ATOM 2305 N N . LEU A 1 287 ? 11.228 4.591 13.943 1.00 79.31 287 LEU A N 1
ATOM 2306 C CA . LEU A 1 287 ? 11.486 4.954 12.557 1.00 79.31 287 LEU A CA 1
ATOM 2307 C C . LEU A 1 287 ? 10.633 6.189 12.241 1.00 79.31 287 LEU A C 1
ATOM 2309 O O . LEU A 1 287 ? 9.432 6.192 12.498 1.00 79.31 287 LEU A O 1
ATOM 2313 N N . TYR A 1 288 ? 11.256 7.266 11.755 1.00 79.25 288 TYR A N 1
ATOM 2314 C CA . TYR A 1 288 ? 10.588 8.557 11.506 1.00 79.25 288 TYR A CA 1
ATOM 2315 C C . TYR A 1 288 ? 9.770 9.078 12.708 1.00 79.25 288 TYR A C 1
ATOM 2317 O O . TYR A 1 288 ? 8.646 9.552 12.559 1.00 79.25 288 TYR A O 1
ATOM 2325 N N . GLY A 1 289 ? 10.319 8.945 13.922 1.00 81.94 289 GLY A N 1
ATOM 2326 C CA . GLY A 1 289 ? 9.678 9.407 15.161 1.00 81.94 289 GLY A CA 1
ATOM 2327 C C . GLY A 1 289 ? 8.538 8.518 15.670 1.00 81.94 289 GLY A C 1
ATOM 2328 O O . GLY A 1 289 ? 7.844 8.896 16.610 1.00 81.94 289 GLY A O 1
ATOM 2329 N N . ARG A 1 290 ? 8.324 7.336 15.077 1.00 82.69 290 ARG A N 1
ATOM 2330 C CA . ARG A 1 290 ? 7.229 6.428 15.436 1.00 82.69 290 ARG A CA 1
ATOM 2331 C C . ARG A 1 290 ? 7.705 4.992 15.679 1.00 82.69 290 ARG A C 1
ATOM 2333 O O . ARG A 1 290 ? 8.613 4.548 14.985 1.00 82.69 290 ARG A O 1
ATOM 2340 N N . PRO A 1 291 ? 7.072 4.222 16.588 1.00 88.44 291 PRO A N 1
ATOM 2341 C CA . PRO A 1 291 ? 7.413 2.812 16.776 1.00 88.44 291 PRO A CA 1
ATOM 2342 C C . PRO A 1 291 ? 7.207 2.003 15.492 1.00 88.44 291 PRO A C 1
ATOM 2344 O O . PRO A 1 291 ? 6.126 2.050 14.889 1.00 88.44 291 PRO A O 1
ATOM 2347 N N . LEU A 1 292 ? 8.223 1.237 15.092 1.00 91.25 292 LEU A N 1
ATOM 2348 C CA . LEU A 1 292 ? 8.199 0.451 13.858 1.00 91.25 292 LEU A CA 1
ATOM 2349 C C . LEU A 1 292 ? 7.074 -0.597 13.867 1.00 91.25 292 LEU A C 1
ATOM 2351 O O . LEU A 1 292 ? 6.388 -0.767 12.860 1.00 91.25 292 LEU A O 1
ATOM 2355 N N . VAL A 1 293 ? 6.820 -1.238 15.013 1.00 93.12 293 VAL A N 1
ATOM 2356 C CA . VAL A 1 293 ? 5.687 -2.163 15.200 1.00 93.12 293 VAL A CA 1
ATOM 2357 C C . VAL A 1 293 ? 4.351 -1.507 14.845 1.00 93.12 293 VAL A C 1
ATOM 2359 O O . VAL A 1 293 ? 3.556 -2.082 14.099 1.00 93.12 293 VAL A O 1
ATOM 2362 N N . LYS A 1 294 ? 4.128 -0.272 15.313 1.00 92.00 294 LYS A N 1
ATOM 2363 C CA . LYS A 1 294 ? 2.895 0.482 15.067 1.00 92.00 294 LYS A CA 1
ATOM 2364 C C . LYS A 1 294 ? 2.755 0.806 13.585 1.00 92.00 294 LYS A C 1
ATOM 2366 O O . LYS A 1 294 ? 1.686 0.609 13.022 1.00 92.00 294 LYS A O 1
ATOM 2371 N N . MET A 1 295 ? 3.832 1.260 12.942 1.00 89.12 295 MET A N 1
ATOM 2372 C CA . MET A 1 295 ? 3.829 1.534 11.500 1.00 89.12 295 MET A CA 1
ATOM 2373 C C . MET A 1 295 ? 3.502 0.284 10.675 1.00 89.12 295 MET A C 1
ATOM 2375 O O . MET A 1 295 ? 2.669 0.347 9.774 1.00 89.12 295 MET A O 1
ATOM 2379 N N . ARG A 1 296 ? 4.103 -0.861 11.016 1.00 92.69 296 ARG A N 1
ATOM 2380 C CA . ARG A 1 296 ? 3.893 -2.133 10.309 1.00 92.69 296 ARG A CA 1
ATOM 2381 C C . ARG A 1 296 ? 2.483 -2.689 10.475 1.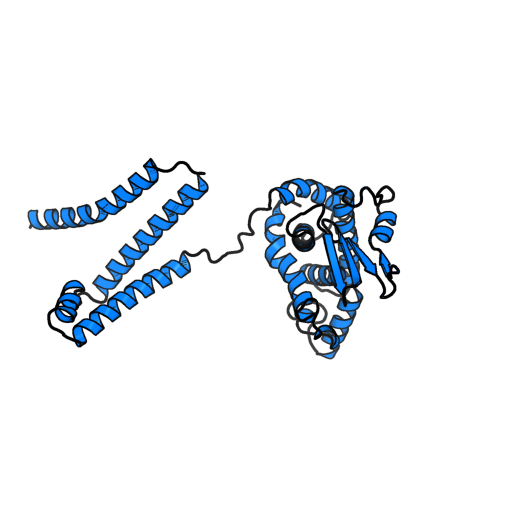00 92.69 296 ARG A C 1
ATOM 2383 O O . ARG A 1 296 ? 1.961 -3.266 9.530 1.00 92.69 296 ARG A O 1
ATOM 2390 N N . ASN A 1 297 ? 1.858 -2.498 11.637 1.00 94.81 297 ASN A N 1
ATOM 2391 C CA . ASN A 1 297 ? 0.465 -2.899 11.857 1.00 94.81 297 ASN A CA 1
ATOM 2392 C C . ASN A 1 297 ? -0.521 -1.933 11.187 1.00 94.81 297 ASN A C 1
ATOM 2394 O O . ASN A 1 297 ? -1.546 -2.355 10.653 1.00 94.81 297 ASN A O 1
ATOM 2398 N N . GLU A 1 298 ? -0.218 -0.635 11.194 1.00 94.00 298 GLU A N 1
ATOM 2399 C CA . GLU A 1 298 ? -1.077 0.378 10.584 1.00 94.00 298 GLU A CA 1
ATOM 2400 C C . GLU A 1 298 ? -1.084 0.321 9.062 1.00 94.00 298 GLU A C 1
ATOM 2402 O O . GLU A 1 298 ? -2.135 0.551 8.477 1.00 94.00 298 GLU A O 1
ATOM 2407 N N . TYR A 1 299 ? 0.044 0.014 8.422 1.00 96.00 299 TYR A N 1
ATOM 2408 C CA . TYR A 1 299 ? 0.151 -0.007 6.964 1.00 96.00 299 TYR A CA 1
ATOM 2409 C C . TYR A 1 299 ? -0.927 -0.881 6.279 1.00 96.00 299 TYR A C 1
ATOM 2411 O O . TYR A 1 299 ? -1.729 -0.329 5.519 1.00 96.00 299 TYR A O 1
ATOM 2419 N N . PRO A 1 300 ? -1.052 -2.194 6.575 1.00 97.81 300 PRO A N 1
ATOM 2420 C CA . PRO A 1 300 ? -2.101 -3.018 5.982 1.00 97.81 300 PRO A CA 1
ATOM 2421 C C . PRO A 1 300 ? -3.503 -2.576 6.420 1.00 97.81 300 PRO A C 1
ATOM 2423 O O . PRO A 1 300 ? -4.423 -2.594 5.611 1.00 97.81 300 PRO A O 1
ATOM 2426 N N . ARG A 1 301 ? -3.675 -2.116 7.667 1.00 97.12 301 ARG A N 1
ATOM 2427 C CA . ARG A 1 301 ? -4.968 -1.630 8.179 1.00 97.12 301 ARG A CA 1
ATOM 2428 C C . ARG A 1 301 ? -5.470 -0.408 7.409 1.00 97.12 301 ARG A C 1
ATOM 2430 O O . ARG A 1 301 ? -6.612 -0.372 6.970 1.00 97.12 301 ARG A O 1
ATOM 2437 N N . ILE A 1 302 ? -4.621 0.600 7.217 1.00 95.06 302 ILE A N 1
ATOM 2438 C CA . ILE A 1 302 ? -4.971 1.819 6.476 1.00 95.06 302 ILE A CA 1
ATOM 2439 C C . ILE A 1 302 ? -5.347 1.466 5.036 1.00 95.06 302 ILE A C 1
ATOM 2441 O O . ILE A 1 302 ? -6.331 1.981 4.509 1.00 95.06 302 ILE A O 1
ATOM 2445 N N . ILE A 1 303 ? -4.594 0.570 4.403 1.00 97.50 303 ILE A N 1
ATOM 2446 C CA . ILE A 1 303 ? -4.865 0.170 3.025 1.00 97.50 303 ILE A CA 1
ATOM 2447 C C . ILE A 1 303 ? -6.191 -0.585 2.932 1.00 97.50 303 ILE A C 1
ATOM 2449 O O . ILE A 1 303 ? -7.078 -0.131 2.214 1.00 97.50 303 ILE A O 1
ATOM 2453 N N . CYS A 1 304 ? -6.347 -1.688 3.663 1.00 97.06 304 CYS A N 1
ATOM 2454 C CA . CYS A 1 304 ? -7.504 -2.572 3.538 1.00 97.06 304 CYS A CA 1
ATOM 2455 C C . CYS A 1 304 ? -8.800 -1.925 4.044 1.00 97.06 304 CYS A C 1
ATOM 2457 O O . CYS A 1 304 ? -9.845 -2.058 3.403 1.00 97.06 304 CYS A O 1
ATOM 2459 N N . ASP A 1 305 ? -8.727 -1.204 5.166 1.00 94.75 305 ASP A N 1
ATOM 2460 C CA . ASP A 1 305 ? -9.917 -0.796 5.921 1.00 94.75 305 ASP A CA 1
ATOM 2461 C C . ASP A 1 305 ? -10.323 0.655 5.648 1.00 94.75 305 ASP A C 1
ATOM 2463 O O . ASP A 1 305 ? -11.495 0.998 5.775 1.00 94.75 305 ASP A O 1
ATOM 2467 N N . VAL A 1 306 ? -9.374 1.517 5.261 1.00 92.69 306 VAL A N 1
ATOM 2468 C CA . VAL A 1 306 ? -9.628 2.957 5.077 1.00 92.69 306 VAL A CA 1
ATOM 2469 C C . VAL A 1 306 ? -9.595 3.352 3.604 1.00 92.69 306 VAL A C 1
ATOM 2471 O O . VAL A 1 306 ? -10.515 4.006 3.116 1.00 92.69 306 VAL A O 1
ATOM 2474 N N . ARG A 1 307 ? -8.544 2.972 2.870 1.00 94.12 307 ARG A N 1
ATOM 2475 C CA . ARG A 1 307 ? -8.333 3.457 1.496 1.00 94.12 307 ARG A CA 1
ATOM 2476 C C . ARG A 1 307 ? -8.985 2.590 0.438 1.00 94.12 307 ARG A C 1
ATOM 2478 O O . ARG A 1 307 ? -9.626 3.111 -0.463 1.00 94.12 307 ARG A O 1
ATOM 2485 N N . ALA A 1 308 ? -8.840 1.275 0.526 1.00 96.94 308 ALA A N 1
ATOM 2486 C CA . ALA A 1 308 ? -9.311 0.363 -0.504 1.00 96.94 308 ALA A CA 1
ATOM 2487 C C . ALA A 1 308 ? -10.838 0.338 -0.737 1.00 96.94 308 ALA A C 1
ATOM 2489 O O . ALA A 1 308 ? -11.237 0.156 -1.892 1.00 96.94 308 ALA A O 1
ATOM 2490 N N . PRO A 1 309 ? -11.719 0.503 0.276 1.00 95.62 309 PRO A N 1
ATOM 2491 C CA . PRO A 1 309 ? -13.150 0.247 0.093 1.00 95.62 309 PRO A CA 1
ATOM 2492 C C . PRO A 1 309 ? -13.827 1.051 -1.036 1.00 95.62 309 PRO A C 1
ATOM 2494 O O . PRO A 1 309 ? -14.677 0.500 -1.737 1.00 95.62 309 PRO A O 1
ATOM 2497 N N . LYS A 1 310 ? -13.401 2.296 -1.299 1.00 94.25 310 LYS A N 1
ATOM 2498 C CA . LYS A 1 310 ? -13.937 3.154 -2.384 1.00 94.25 310 LYS A CA 1
ATOM 2499 C C . LYS A 1 310 ? -13.617 2.666 -3.795 1.00 94.25 310 LYS A C 1
ATOM 2501 O O . LYS A 1 310 ? -14.251 3.091 -4.756 1.00 94.25 310 LYS A O 1
ATOM 2506 N N . TYR A 1 311 ? -12.664 1.748 -3.939 1.00 96.81 311 TYR A N 1
ATOM 2507 C CA . TYR A 1 311 ? -12.232 1.230 -5.236 1.00 96.81 311 TYR A CA 1
ATOM 2508 C C . TYR A 1 311 ? -12.924 -0.076 -5.642 1.00 96.81 311 TYR A C 1
ATOM 2510 O O . TYR A 1 311 ? -12.702 -0.549 -6.752 1.00 96.81 311 TYR A O 1
ATOM 2518 N N . ARG A 1 312 ? -13.789 -0.657 -4.793 1.00 94.69 312 ARG A N 1
ATOM 2519 C CA . ARG A 1 312 ? -14.433 -1.967 -5.039 1.00 94.69 312 ARG A CA 1
ATOM 2520 C C . ARG A 1 312 ? -15.146 -2.091 -6.384 1.00 94.69 312 ARG A C 1
ATOM 2522 O O . ARG A 1 312 ? -15.184 -3.180 -6.936 1.00 94.69 312 ARG A O 1
ATOM 2529 N N . ARG A 1 313 ? -15.719 -0.998 -6.889 1.00 93.38 313 ARG A N 1
ATOM 2530 C CA . ARG A 1 313 ? -16.489 -0.972 -8.144 1.00 93.38 313 ARG A CA 1
ATOM 2531 C C . ARG A 1 313 ? -15.655 -0.594 -9.376 1.00 93.38 313 ARG A C 1
ATOM 2533 O O . ARG A 1 313 ? -16.214 -0.482 -10.458 1.00 93.38 313 ARG A O 1
ATOM 2540 N N . TRP A 1 314 ? -14.352 -0.358 -9.215 1.00 93.44 314 TRP A N 1
ATOM 2541 C CA . TRP A 1 314 ? -13.519 0.271 -10.245 1.00 93.44 314 TRP A CA 1
ATOM 2542 C C . TRP A 1 314 ? -12.467 -0.651 -10.875 1.00 93.44 314 TRP A C 1
ATOM 2544 O O . TRP A 1 314 ? -11.940 -0.310 -11.934 1.00 93.44 314 TRP A O 1
ATOM 2554 N N . VAL A 1 315 ? -12.129 -1.781 -10.239 1.00 90.25 315 VAL A N 1
ATOM 2555 C CA . VAL A 1 315 ? -11.024 -2.678 -10.646 1.00 90.25 315 VAL A CA 1
ATOM 2556 C C . VAL A 1 315 ? -11.392 -4.153 -10.613 1.00 90.25 315 VAL A C 1
ATOM 2558 O O . VAL A 1 315 ? -12.180 -4.542 -9.727 1.00 90.25 315 VAL A O 1
#

=== Feature glossary ===
Key to the feature types in this record:

pLDDT. pLDDT is the predicted lDDT-Cα score: AlphaFold's confidence that the local environment of each residue (all inter-atomic distances within 15 Å) is correctly placed. It is a per-residue number between 0 and 100, with higher meaning more reliable.

Radius of gyration, Cα contacts, bounding box. The geometric summary reports three shape descriptors. Rg (radius of gyration) measures how spread out the Cα atoms are about their centre of mass; compact globular proteins have small Rg, elongated or unfolded ones large. Cα contacts (<8 Å, |i−j|>4) count long-range residue pairs in spatial proximity — high for tightly packed folds, near zero for rods or random coil. The bounding-box extents give the protein's footprint along x, y, z in Å.

Backbone torsions (φ/ψ). Backbone dihedral angles. Every residue except chain termini has a φ (preceding-C → N → Cα → C) and a ψ (N → Cα → C → next-N). They are reported in degrees following the IUPAC sign convention. Secondary structure is essentially a statement about which (φ, ψ) basin each residue occupies.

Contact-map, Ramachandran, and PAE plots. Plot images: a contact map (which residues are close in 3D, as an N×N binary image), a Ramachandran scatter (backbone torsion angles, revealing secondary-structure composition at a glance), and — for AlphaFold structures — a PAE heatmap (pairwise prediction confidence).

Predicted aligned error. Predicted Aligned Error (PAE) is an AlphaFold confidence matrix: entry (i, j) is the expected error in the position of residue j, in ångströms, when the prediction is superimposed on the true structure at residue i. Low PAE within a block of residues means that block is internally rigid and well-predicted; high PAE between two blocks means their relative placement is uncertain even if each block individually is confident.

Secondary structure (3-state, P-SEA). Three-state secondary structure (P-SEA) collapses the eight DSSP classes into helix (a), strand (b), and coil (c). P-SEA assigns these from Cα geometry alone — distances and angles — without requiring backbone oxygens, so it works on any Cα trace.

Solvent-accessible surface area. Solvent-accessible surface area (SASA) is the area in Å² traced out by the centre of a 1.4 Å probe sphere (a water molecule) rolled over the protein's van der Waals surface (Shrake–Rupley / Lee–Richards construction). Buried residues have near-zero SASA; fully exposed residues can exceed 200 Å². The total SASA scales roughly with the number of surface residues.

Foldseek 3Di. The Foldseek 3Di string encodes local tertiary geometry as a 20-letter alphabet — one character per residue — derived from the relative positions of nearby Cα atoms. Unlike the amino-acid sequence, 3Di is a direct function of the 3D structure, so two proteins with the same fold have similar 3Di strings even at low sequence identity.

B-factor. For experimental (PDB) structures, the B-factor (temperature factor) quantifies the positional spread of each atom in the crystal — a combination of thermal vibration and static disorder — in units of Å². High B-factors mark flexible loops or poorly resolved regions; low B-factors mark the rigid, well-ordered core.

mmCIF coordinates. The mmCIF block holds the 3D Cartesian coordinates of each backbone atom (N, Cα, C, O) in ångströms. mmCIF is the PDB's canonical archive format — a tagged-loop text representation of the atomic model.

InterPro / GO / CATH / organism. Functional annotations link the protein to curated databases. InterPro entries identify conserved domains and families by matching the sequence against member-database signatures (Pfam, PROSITE, CDD, …). Gene Ontology (GO) terms describe molecular function, biological process, and cellular component in a controlled vocabulary. CATH places the structure in a hierarchical fold classification (Class/Architecture/Topology/Homologous-superfamily). The organism is the source species.

Rendered structure images. Structure images are PyMOL renders from six orthogonal camera directions. Cartoon representation draws helices as coils and strands as arrows; sticks shows the backbone as bonds; surface shows the solvent-excluded envelope. Rainbow coloring maps sequence position to hue (blue→red, N→C); chain coloring assigns a distinct color per polypeptide.

Sequence. This is the polypeptide sequence — one letter per residue, N-terminus first. Length ranges from a few dozen residues for small domains to over a thousand for large multi-domain proteins.

Secondary structure (8-state, DSSP). The SS8 string is DSSP's per-residue secondary-structure call. α-helix (H) means an i→i+4 H-bond ladder; β-strand (E) means the residue participates in a β-sheet; 3₁₀ (G) and π (I) are tighter and wider helices; T/S are turns/bends; '-' is loop.

Nearest PDB structures. Structural nearest neighbors (via Foldseek easy-search vs the PDB). Reported per hit: target PDB id, E-value, and alignment TM-score. A TM-score above ~0.5 is the conventional threshold for 'same fold'.